Protein AF-X1SMM0-F1 (afdb_monomer_lite)

Organism: NCBI:txid412755

Radius of gyration: 42.98 Å; chains: 1; bounding box: 77×52×118 Å

Foldseek 3Di:
DVLLCQLCVQLVVCVLVPDDLVVSNVVSCVPPVVVLVVVLVVVLVVLCVLCPDPDPVSNVRSVVVSVVSVVVNVCSNPPSSVVVVVVVVVVVVVVVVDPDPDRPDPPPPDPVVVVVVVVVCVVPVVVNVVVVVVVVVVVVVVVVVDDDDPDPCVVDDPPPPVVVVQVVCCVPVVDHPDDDDDDDDDLVVQVVVQVVQVPDPVDDDGDTPCVVPPDPVVVVVCVVVVVVVVCCVVPDDDDPDDDPVRVVVVLVVLVVVLVVLVVQLVVCVVVVVVVSNVVSCQANNDPVDPPGDHPSVVVD

Structure (mmCIF, N/CA/C/O backbone):
data_AF-X1SMM0-F1
#
_entry.id   AF-X1SMM0-F1
#
loop_
_atom_site.group_PDB
_atom_site.id
_atom_site.type_symbol
_atom_site.label_atom_id
_atom_site.label_alt_id
_atom_site.label_comp_id
_atom_site.label_asym_id
_atom_site.label_entity_id
_atom_site.label_seq_id
_atom_site.pdbx_PDB_ins_code
_atom_site.Cartn_x
_atom_site.Cartn_y
_atom_site.Cartn_z
_atom_site.occupancy
_atom_site.B_iso_or_equiv
_atom_site.auth_seq_id
_atom_site.auth_comp_id
_atom_site.auth_asym_id
_atom_site.auth_atom_id
_atom_site.pdbx_PDB_model_num
ATOM 1 N N . ILE A 1 1 ? 15.379 -1.028 -18.256 1.00 85.19 1 ILE A N 1
ATOM 2 C CA . ILE A 1 1 ? 15.523 -1.951 -19.412 1.00 85.19 1 ILE A CA 1
ATOM 3 C C . ILE A 1 1 ? 15.303 -1.184 -20.713 1.00 85.19 1 ILE A C 1
ATOM 5 O O . ILE A 1 1 ? 16.189 -1.186 -21.559 1.00 85.19 1 ILE A O 1
ATOM 9 N N . ASP A 1 2 ? 14.198 -0.451 -20.828 1.00 87.81 2 ASP A N 1
ATOM 10 C CA . ASP A 1 2 ? 13.803 0.255 -22.057 1.00 87.81 2 ASP A CA 1
ATOM 11 C C . ASP A 1 2 ? 14.858 1.236 -22.583 1.00 87.81 2 ASP A C 1
ATOM 13 O O . ASP A 1 2 ? 15.207 1.194 -23.762 1.00 87.81 2 ASP A O 1
ATOM 17 N N . PHE A 1 3 ? 15.464 2.046 -21.704 1.00 91.38 3 PHE A N 1
ATOM 18 C CA . PHE A 1 3 ? 16.557 2.956 -22.082 1.00 91.38 3 PHE A CA 1
ATOM 19 C C . PHE A 1 3 ? 17.714 2.213 -22.762 1.00 91.38 3 PHE A C 1
ATOM 21 O O . PHE A 1 3 ? 18.246 2.655 -23.779 1.00 91.38 3 PHE A O 1
ATOM 28 N N . SER A 1 4 ? 18.080 1.048 -22.224 1.00 92.25 4 SER A N 1
ATOM 29 C CA . SER A 1 4 ? 19.153 0.216 -22.759 1.00 92.25 4 SER A CA 1
ATOM 30 C C . SER A 1 4 ? 18.770 -0.403 -24.101 1.00 92.25 4 SER A C 1
ATOM 32 O O . SER A 1 4 ? 19.613 -0.466 -24.990 1.00 92.25 4 SER A O 1
ATOM 34 N N . ILE A 1 5 ? 17.510 -0.819 -24.276 1.00 92.00 5 ILE A N 1
ATOM 35 C CA . ILE A 1 5 ? 17.012 -1.356 -25.550 1.00 92.00 5 ILE A CA 1
ATOM 36 C C . ILE A 1 5 ? 17.146 -0.308 -26.657 1.00 92.00 5 ILE A C 1
ATOM 38 O O . ILE A 1 5 ? 17.670 -0.633 -27.720 1.00 92.00 5 ILE A O 1
ATOM 42 N N . HIS A 1 6 ? 16.751 0.944 -26.409 1.00 90.50 6 HIS A N 1
ATOM 43 C CA . HIS A 1 6 ? 16.868 2.013 -27.406 1.00 90.50 6 HIS A CA 1
ATOM 44 C C . HIS A 1 6 ? 18.320 2.272 -27.831 1.00 90.50 6 HIS A C 1
ATOM 46 O O . HIS A 1 6 ? 18.603 2.336 -29.029 1.00 90.50 6 HIS A O 1
ATOM 52 N N . ILE A 1 7 ? 19.246 2.354 -26.867 1.00 93.38 7 ILE A N 1
ATOM 53 C CA . ILE A 1 7 ? 20.677 2.549 -27.150 1.00 93.38 7 ILE A CA 1
ATOM 54 C C . ILE A 1 7 ? 21.245 1.352 -27.919 1.00 93.38 7 ILE A C 1
ATOM 56 O O . ILE A 1 7 ? 21.907 1.534 -28.937 1.00 93.38 7 ILE A O 1
ATOM 60 N N . ILE A 1 8 ? 20.972 0.124 -27.468 1.00 92.88 8 ILE A N 1
ATOM 61 C CA . ILE A 1 8 ? 21.488 -1.095 -28.107 1.00 92.88 8 ILE A CA 1
ATOM 62 C C . ILE A 1 8 ? 20.939 -1.245 -29.525 1.00 92.88 8 ILE A C 1
ATOM 64 O O . ILE A 1 8 ? 21.695 -1.613 -30.420 1.00 92.88 8 ILE A O 1
ATOM 68 N N . ALA A 1 9 ? 19.650 -0.973 -29.739 1.00 89.88 9 ALA A N 1
ATOM 69 C CA . ALA A 1 9 ? 19.010 -1.121 -31.040 1.00 89.88 9 ALA A CA 1
ATOM 70 C C . ALA A 1 9 ? 19.641 -0.191 -32.080 1.00 89.88 9 ALA A C 1
ATOM 72 O O . ALA A 1 9 ? 20.052 -0.662 -33.138 1.00 89.88 9 ALA A O 1
ATOM 73 N N . ILE A 1 10 ? 19.787 1.098 -31.760 1.00 89.62 10 ILE A N 1
ATOM 74 C CA . ILE A 1 10 ? 20.369 2.076 -32.690 1.00 89.62 10 ILE A CA 1
ATOM 75 C C . ILE A 1 10 ? 21.866 1.825 -32.871 1.00 89.62 10 ILE A C 1
ATOM 77 O O . ILE A 1 10 ? 22.347 1.821 -34.000 1.00 89.62 10 ILE A O 1
ATOM 81 N N . PHE A 1 11 ? 22.597 1.521 -31.795 1.00 92.31 11 PHE A N 1
ATOM 82 C CA . PHE A 1 11 ? 24.015 1.182 -31.905 1.00 92.31 11 PHE A CA 1
ATOM 83 C C . PHE A 1 11 ? 24.229 -0.058 -32.784 1.00 92.31 11 PHE A C 1
ATOM 85 O O . PHE A 1 11 ? 25.092 -0.066 -33.662 1.00 92.31 11 PHE A O 1
ATOM 92 N N . SER A 1 12 ? 23.417 -1.103 -32.593 1.00 89.00 12 SER A N 1
ATOM 93 C CA . SER A 1 12 ? 23.469 -2.321 -33.405 1.00 89.00 12 SER A CA 1
ATOM 94 C C . SER A 1 12 ? 23.047 -2.069 -34.855 1.00 89.00 12 SER A C 1
ATOM 96 O O . SER A 1 12 ? 23.627 -2.675 -35.754 1.00 89.00 12 SER A O 1
ATOM 98 N N . GLU A 1 13 ? 22.073 -1.188 -35.097 1.00 87.44 13 GLU A N 1
ATOM 99 C CA . GLU A 1 13 ? 21.664 -0.745 -36.435 1.00 87.44 13 GLU A CA 1
ATOM 100 C C . GLU A 1 13 ? 22.835 -0.042 -37.142 1.00 87.44 13 GLU A C 1
ATOM 102 O O . GLU A 1 13 ? 23.269 -0.497 -38.203 1.00 87.44 13 GLU A O 1
ATOM 107 N N . SER A 1 14 ? 23.437 0.978 -36.521 1.00 88.19 14 SER A N 1
ATOM 108 C CA . SER A 1 14 ? 24.593 1.703 -37.072 1.00 88.19 14 SER A CA 1
ATOM 109 C C . SER A 1 14 ? 25.789 0.783 -37.340 1.00 88.19 14 SER A C 1
ATOM 111 O O . SER A 1 14 ? 26.440 0.895 -38.384 1.00 88.19 14 SER A O 1
ATOM 113 N N . ARG A 1 15 ? 26.054 -0.181 -36.445 1.00 87.25 15 ARG A N 1
ATOM 114 C CA . ARG A 1 15 ? 27.099 -1.201 -36.638 1.00 87.25 15 ARG A CA 1
ATOM 115 C C . ARG A 1 15 ? 26.777 -2.180 -37.762 1.00 87.25 15 ARG A C 1
ATOM 117 O O . ARG A 1 15 ? 27.682 -2.554 -38.504 1.00 87.25 15 ARG A O 1
ATOM 124 N N . SER A 1 16 ? 25.510 -2.557 -37.937 1.00 82.94 16 SER A N 1
ATOM 125 C CA . SER A 1 16 ? 25.095 -3.451 -39.027 1.00 82.94 16 SER A CA 1
ATOM 126 C C . SER A 1 16 ? 25.323 -2.832 -40.410 1.00 82.94 16 SER A C 1
ATOM 128 O O . SER A 1 16 ? 25.698 -3.538 -41.340 1.00 82.94 16 SER A O 1
ATOM 130 N N . VAL A 1 17 ? 25.207 -1.505 -40.527 1.00 84.81 17 VAL A N 1
ATOM 131 C CA . VAL A 1 17 ? 25.492 -0.745 -41.759 1.00 84.81 17 VAL A CA 1
ATOM 132 C C . VAL A 1 17 ? 27.007 -0.577 -42.001 1.00 84.81 17 VAL A C 1
ATOM 134 O O . VAL A 1 17 ? 27.425 -0.060 -43.033 1.00 84.81 17 VAL A O 1
ATOM 137 N N . GLY A 1 18 ? 27.859 -1.058 -41.088 1.00 83.44 18 GLY A N 1
ATOM 138 C CA . GLY A 1 18 ? 29.317 -1.050 -41.230 1.00 83.44 18 GLY A CA 1
ATOM 139 C C . GLY A 1 18 ? 30.000 0.233 -40.753 1.00 83.44 18 GLY A C 1
ATOM 140 O O . GLY A 1 18 ? 31.176 0.437 -41.054 1.00 83.44 18 GLY A O 1
ATOM 141 N N . LYS A 1 19 ? 29.302 1.102 -40.007 1.00 87.75 19 LYS A N 1
ATOM 142 C CA . LYS A 1 19 ? 29.895 2.338 -39.474 1.00 87.75 19 LYS A CA 1
ATOM 143 C C . LYS A 1 19 ? 30.932 2.033 -38.383 1.00 87.75 19 LYS A C 1
ATOM 145 O O . LYS A 1 19 ? 30.664 1.157 -37.558 1.00 87.75 19 LYS A O 1
ATOM 150 N N . PRO A 1 20 ? 32.072 2.749 -38.324 1.00 91.38 20 PRO A N 1
ATOM 151 C CA . PRO A 1 20 ? 33.043 2.680 -37.225 1.00 91.38 20 PRO A CA 1
ATOM 152 C C . PRO A 1 20 ? 32.415 2.844 -35.828 1.00 91.38 20 PRO A C 1
ATOM 154 O O . PRO A 1 20 ? 31.347 3.437 -35.687 1.00 91.38 20 PRO A O 1
ATOM 157 N N . ILE A 1 21 ? 33.055 2.287 -34.791 1.00 91.00 21 ILE A N 1
ATOM 158 C CA . ILE A 1 21 ? 32.505 2.238 -33.420 1.00 91.00 21 ILE A CA 1
ATOM 159 C C . ILE A 1 21 ? 32.255 3.640 -32.845 1.00 91.00 21 ILE A C 1
ATOM 161 O O . ILE A 1 21 ? 31.224 3.866 -32.219 1.00 91.00 21 ILE A O 1
ATOM 165 N N . ASP A 1 22 ? 33.192 4.560 -33.048 1.00 92.50 22 ASP A N 1
ATOM 166 C CA . ASP A 1 22 ? 33.119 5.967 -32.642 1.00 92.50 22 ASP A CA 1
ATOM 167 C C . ASP A 1 22 ? 31.905 6.670 -33.261 1.00 92.50 22 ASP A C 1
ATOM 169 O O . ASP A 1 22 ? 31.064 7.196 -32.530 1.00 92.50 22 ASP A O 1
ATOM 173 N N . ILE A 1 23 ? 31.748 6.557 -34.582 1.00 92.31 23 ILE A N 1
ATOM 174 C CA . ILE A 1 23 ? 30.619 7.148 -35.315 1.00 92.31 23 ILE A CA 1
ATOM 175 C C . ILE A 1 23 ? 29.288 6.514 -34.881 1.00 92.31 23 ILE A C 1
ATOM 177 O O . ILE A 1 23 ? 28.285 7.207 -34.717 1.00 92.31 23 ILE A O 1
ATOM 181 N N . ALA A 1 24 ? 29.261 5.195 -34.658 1.00 92.44 24 ALA A N 1
ATOM 182 C CA . ALA A 1 24 ? 28.048 4.488 -34.244 1.00 92.44 24 ALA A CA 1
ATOM 183 C C . ALA A 1 24 ? 27.552 4.920 -32.850 1.00 92.44 24 ALA A C 1
ATOM 185 O O . ALA A 1 24 ? 26.342 5.005 -32.629 1.00 92.44 24 ALA A O 1
ATOM 186 N N . ILE A 1 25 ? 28.455 5.210 -31.905 1.00 93.69 25 ILE A N 1
ATOM 187 C CA . ILE A 1 25 ? 28.078 5.729 -30.577 1.00 93.69 25 ILE A CA 1
ATOM 188 C C . ILE A 1 25 ? 27.547 7.150 -30.681 1.00 93.69 25 ILE A C 1
ATOM 190 O O . ILE A 1 25 ? 26.505 7.451 -30.097 1.00 93.69 25 ILE A O 1
ATOM 194 N N . GLU A 1 26 ? 28.258 8.012 -31.408 1.00 93.69 26 GLU A N 1
ATOM 195 C CA . GLU A 1 26 ? 27.867 9.409 -31.582 1.00 93.69 26 GLU A CA 1
ATOM 196 C C . GLU A 1 26 ? 26.456 9.503 -32.174 1.00 93.69 26 GLU A C 1
ATOM 198 O O . GLU A 1 26 ? 25.572 10.140 -31.599 1.00 93.69 26 GLU A O 1
ATOM 203 N N . GLU A 1 27 ? 26.199 8.765 -33.257 1.00 91.88 27 GLU A N 1
ATOM 204 C CA . GLU A 1 27 ? 24.883 8.706 -33.895 1.00 91.88 27 GLU A CA 1
ATOM 205 C C . GLU A 1 27 ? 23.799 8.174 -32.948 1.00 91.88 27 GLU A C 1
ATOM 207 O O . GLU A 1 27 ? 22.679 8.692 -32.929 1.00 91.88 27 GLU A O 1
ATOM 212 N N . THR A 1 28 ? 24.127 7.179 -32.119 1.00 93.56 28 THR A N 1
ATOM 213 C CA . THR A 1 28 ? 23.188 6.626 -31.133 1.00 93.56 28 THR A CA 1
ATOM 214 C C . THR A 1 28 ? 22.715 7.695 -30.149 1.00 93.56 28 THR A C 1
ATOM 216 O O . THR A 1 28 ? 21.507 7.832 -29.912 1.00 93.56 28 THR A O 1
ATOM 219 N N . PHE A 1 29 ? 23.641 8.494 -29.613 1.00 93.62 29 PHE A N 1
ATOM 220 C CA . PHE A 1 29 ? 23.313 9.570 -28.678 1.00 93.62 29 PHE A CA 1
ATOM 221 C C . PHE A 1 29 ? 22.618 10.754 -29.347 1.00 93.62 29 PHE A C 1
ATOM 223 O O . PHE A 1 29 ? 21.681 11.304 -28.765 1.00 93.62 29 PHE A O 1
ATOM 230 N N . LEU A 1 30 ? 22.999 11.107 -30.576 1.00 92.75 30 LEU A N 1
ATOM 231 C CA . LEU A 1 30 ? 22.325 12.162 -31.337 1.00 92.75 30 LEU A CA 1
ATOM 232 C C . LEU A 1 30 ? 20.874 11.790 -31.679 1.00 92.75 30 LEU A C 1
ATOM 234 O O . LEU A 1 30 ? 19.988 12.640 -31.582 1.00 92.75 30 LEU A O 1
ATOM 238 N N . LYS A 1 31 ? 20.616 10.523 -32.031 1.00 90.25 31 LYS A N 1
ATOM 239 C CA . LYS A 1 31 ? 19.290 10.041 -32.455 1.00 90.25 31 LYS A CA 1
ATOM 240 C C . LYS A 1 31 ? 18.352 9.747 -31.280 1.00 90.25 31 LYS A C 1
ATOM 242 O O . LYS A 1 31 ? 17.166 10.043 -31.374 1.00 90.25 31 LYS A O 1
ATOM 247 N N . SER A 1 32 ? 18.854 9.174 -30.180 1.00 91.00 32 SER A N 1
ATOM 248 C CA . SER A 1 32 ? 18.002 8.727 -29.056 1.00 91.00 32 SER A CA 1
ATOM 249 C C . SER A 1 32 ? 18.283 9.372 -27.708 1.00 91.00 32 SER A C 1
ATOM 251 O O . SER A 1 32 ? 17.395 9.379 -26.858 1.00 91.00 32 SER A O 1
ATOM 253 N N . GLY A 1 33 ? 19.465 9.958 -27.499 1.00 91.25 33 GLY A N 1
ATOM 254 C CA . GLY A 1 33 ? 19.886 10.449 -26.185 1.00 91.25 33 GLY A CA 1
ATOM 255 C C . GLY A 1 33 ? 18.922 11.480 -25.601 1.00 91.25 33 GLY A C 1
ATOM 256 O O . GLY A 1 33 ? 18.512 11.352 -24.449 1.00 91.25 33 GLY A O 1
ATOM 257 N N . LYS A 1 34 ? 18.480 12.449 -26.416 1.00 92.94 34 LYS A N 1
ATOM 258 C CA . LYS A 1 34 ? 17.494 13.457 -25.991 1.00 92.94 34 LYS A CA 1
ATOM 259 C C . LYS A 1 34 ? 16.170 12.819 -25.568 1.00 92.94 34 LYS A C 1
ATOM 261 O O . LYS A 1 34 ? 15.694 13.114 -24.481 1.00 92.94 34 LYS A O 1
ATOM 266 N N . GLY A 1 35 ? 15.620 11.918 -26.385 1.00 93.69 35 GLY A N 1
ATOM 267 C CA . GLY A 1 35 ? 14.345 11.250 -26.102 1.00 93.69 35 GLY A CA 1
ATOM 268 C C . GLY A 1 35 ? 14.391 10.378 -24.845 1.00 93.69 35 GLY A C 1
ATOM 269 O O . GLY A 1 35 ? 13.462 10.400 -24.039 1.00 93.69 35 GLY A O 1
ATOM 270 N N . ILE A 1 36 ? 15.498 9.658 -24.639 1.00 95.00 36 ILE A N 1
ATOM 271 C CA . ILE A 1 36 ? 15.698 8.827 -23.447 1.00 95.00 36 ILE A CA 1
ATOM 272 C C . ILE A 1 36 ? 15.827 9.703 -22.194 1.00 95.00 36 ILE A C 1
ATOM 274 O O . ILE A 1 36 ? 15.201 9.394 -21.183 1.00 95.00 36 ILE A O 1
ATOM 278 N N . LEU A 1 37 ? 16.580 10.809 -22.248 1.00 95.44 37 LEU A N 1
ATOM 279 C CA . LEU A 1 37 ? 16.695 11.737 -21.117 1.00 95.44 37 LEU A CA 1
ATOM 280 C C . LEU A 1 37 ? 15.350 12.374 -20.766 1.00 95.44 37 LEU A C 1
ATOM 282 O O . LEU A 1 37 ? 14.965 12.372 -19.600 1.00 95.44 37 LEU A O 1
ATOM 286 N N . THR A 1 38 ? 14.610 12.881 -21.755 1.00 95.44 38 THR A N 1
ATOM 287 C CA . THR A 1 38 ? 13.304 13.507 -21.506 1.00 95.44 38 THR A CA 1
ATOM 288 C C . THR A 1 38 ? 12.293 12.500 -20.966 1.00 95.44 38 THR A C 1
ATOM 290 O O . THR A 1 38 ? 11.606 12.792 -19.989 1.00 95.44 38 THR A O 1
ATOM 293 N N . GLY A 1 39 ? 12.225 11.296 -21.544 1.00 94.50 39 GLY A N 1
ATOM 294 C CA . GLY A 1 39 ? 11.332 10.234 -21.070 1.00 94.50 39 GLY A CA 1
ATOM 295 C C . GLY A 1 39 ? 11.705 9.735 -19.670 1.00 94.50 39 GLY A C 1
ATOM 296 O O . GLY A 1 39 ? 10.840 9.555 -18.814 1.00 94.50 39 GLY A O 1
ATOM 297 N N . GLY A 1 40 ? 13.003 9.577 -19.399 1.00 95.00 40 GLY A N 1
ATOM 298 C CA . GLY A 1 40 ? 13.495 9.168 -18.087 1.00 95.00 40 GLY A CA 1
ATOM 299 C C . GLY A 1 40 ? 13.210 10.201 -17.003 1.00 95.00 40 GLY A C 1
ATOM 300 O O . GLY A 1 40 ? 12.659 9.850 -15.962 1.00 95.00 40 GLY A O 1
ATOM 301 N N . LEU A 1 41 ? 13.511 11.477 -17.256 1.00 96.38 41 LEU A N 1
ATOM 302 C CA . LEU A 1 41 ? 13.283 12.556 -16.289 1.00 96.38 41 LEU A CA 1
ATOM 303 C C . LEU A 1 41 ? 11.796 12.803 -16.020 1.00 96.38 41 LEU A C 1
ATOM 305 O O . LEU A 1 41 ? 11.418 13.000 -14.869 1.00 96.38 41 LEU A O 1
ATOM 309 N N . THR A 1 42 ? 10.944 12.753 -17.045 1.00 96.38 42 THR A N 1
ATOM 310 C CA . THR A 1 42 ? 9.486 12.897 -16.864 1.00 96.38 42 THR A CA 1
ATOM 311 C C . THR A 1 42 ? 8.905 11.752 -16.039 1.00 96.38 42 THR A C 1
ATOM 313 O O . THR A 1 42 ? 8.120 11.992 -15.125 1.00 96.38 42 THR A O 1
ATOM 316 N N . THR A 1 43 ? 9.357 10.520 -16.280 1.00 95.44 43 THR A N 1
ATOM 317 C CA . THR A 1 43 ? 8.963 9.364 -15.462 1.00 95.44 43 THR A CA 1
ATOM 318 C C . THR A 1 43 ? 9.456 9.512 -14.019 1.00 95.44 43 THR A C 1
ATOM 320 O O . THR A 1 43 ? 8.696 9.276 -13.083 1.00 95.44 43 THR A O 1
ATOM 323 N N . CYS A 1 44 ? 10.696 9.976 -13.81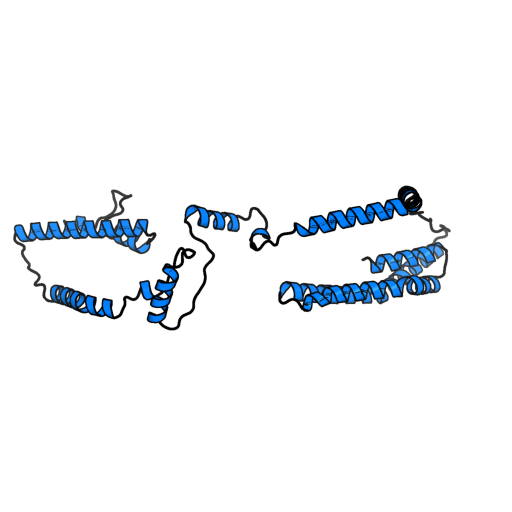0 1.00 96.81 44 CYS A N 1
ATOM 324 C CA . CYS A 1 44 ? 11.203 10.282 -12.468 1.00 96.81 44 CYS A CA 1
ATOM 325 C C . CYS A 1 44 ? 10.332 11.331 -11.767 1.00 96.81 44 CYS A C 1
ATOM 327 O O . CYS A 1 44 ? 9.998 11.153 -10.599 1.00 96.81 44 CYS A O 1
ATOM 329 N N . ALA A 1 45 ? 9.938 12.396 -12.472 1.00 96.94 45 ALA A N 1
ATOM 330 C CA . ALA A 1 45 ? 9.073 13.443 -11.935 1.00 96.94 45 ALA A CA 1
ATOM 331 C C . ALA A 1 45 ? 7.691 12.903 -11.527 1.00 96.94 45 ALA A C 1
ATOM 333 O O . ALA A 1 45 ? 7.195 13.256 -10.460 1.00 96.94 45 ALA A O 1
ATOM 334 N N . ALA A 1 46 ? 7.105 11.999 -12.320 1.00 96.81 46 ALA A N 1
ATOM 335 C CA . ALA A 1 46 ? 5.841 11.346 -11.980 1.00 96.81 46 ALA A CA 1
ATOM 336 C C . ALA A 1 46 ? 5.942 10.523 -10.681 1.00 96.81 46 ALA A C 1
ATOM 338 O O . ALA A 1 46 ? 5.074 10.631 -9.819 1.00 96.81 46 ALA A O 1
ATOM 339 N N . PHE A 1 47 ? 7.025 9.762 -10.491 1.00 96.69 47 PHE A N 1
ATOM 340 C CA . PHE A 1 47 ? 7.255 9.039 -9.232 1.00 96.69 47 PHE A CA 1
ATOM 341 C C . PHE A 1 47 ? 7.577 9.972 -8.061 1.00 96.69 47 PHE A C 1
ATOM 343 O O . PHE A 1 47 ? 7.099 9.745 -6.952 1.00 96.69 47 PHE A O 1
ATOM 350 N N . PHE A 1 48 ? 8.327 11.054 -8.291 1.00 97.06 48 PHE A N 1
ATOM 351 C CA . PHE A 1 48 ? 8.574 12.068 -7.265 1.00 97.06 48 PHE A CA 1
ATOM 352 C C . PHE A 1 48 ? 7.287 12.757 -6.801 1.00 97.06 48 PHE A C 1
ATOM 354 O O . PHE A 1 48 ? 7.190 13.101 -5.625 1.00 97.06 48 PHE A O 1
ATOM 361 N N . ALA A 1 49 ? 6.280 12.905 -7.666 1.00 97.00 49 ALA A N 1
ATOM 362 C CA . ALA A 1 49 ? 4.987 13.465 -7.274 1.00 97.00 49 ALA A CA 1
ATOM 363 C C . ALA A 1 49 ? 4.297 12.645 -6.164 1.00 97.00 49 ALA A C 1
ATOM 365 O O . ALA A 1 49 ? 3.587 13.218 -5.340 1.00 97.00 49 ALA A O 1
ATOM 366 N N . LEU A 1 50 ? 4.568 11.334 -6.065 1.00 96.69 50 LEU A N 1
ATOM 367 C CA . LEU A 1 50 ? 4.037 10.485 -4.988 1.00 96.69 50 LEU A CA 1
ATOM 368 C C . LEU A 1 50 ? 4.547 10.884 -3.592 1.00 96.69 50 LEU A C 1
ATOM 370 O O . LEU A 1 50 ? 3.894 10.576 -2.597 1.00 96.69 50 LEU A O 1
ATOM 374 N N . ILE A 1 51 ? 5.664 11.618 -3.495 1.00 96.25 51 ILE A N 1
ATOM 375 C CA . ILE A 1 51 ? 6.201 12.122 -2.217 1.00 96.25 51 ILE A CA 1
ATOM 376 C C . ILE A 1 51 ? 5.261 13.144 -1.559 1.00 96.25 51 ILE A C 1
ATOM 378 O O . ILE A 1 51 ? 5.307 13.321 -0.343 1.00 96.25 51 ILE A O 1
ATOM 382 N N . ILE A 1 52 ? 4.383 13.787 -2.332 1.00 96.75 52 ILE A N 1
ATOM 383 C CA . ILE A 1 52 ? 3.396 14.746 -1.813 1.00 96.75 52 ILE A CA 1
ATOM 384 C C . ILE A 1 52 ? 2.264 14.027 -1.047 1.00 96.75 52 ILE A C 1
ATOM 386 O O . ILE A 1 52 ? 1.547 14.655 -0.273 1.00 96.75 52 ILE A O 1
ATOM 390 N N . SER A 1 53 ? 2.107 12.709 -1.220 1.00 95.75 53 SER A N 1
ATOM 391 C CA . SER A 1 53 ? 1.068 11.925 -0.543 1.00 95.75 53 SER A CA 1
ATOM 392 C C . SER A 1 53 ? 1.212 11.952 0.984 1.00 95.75 53 SER A C 1
ATOM 394 O O . SER A 1 53 ? 2.319 11.881 1.511 1.00 95.75 53 SER A O 1
ATOM 396 N N . SER A 1 54 ? 0.094 11.985 1.715 1.00 94.06 54 SER A N 1
ATOM 397 C CA . SER A 1 54 ? 0.079 11.833 3.180 1.00 94.06 54 SER A CA 1
ATOM 398 C C . SER A 1 54 ? 0.383 10.399 3.629 1.00 94.06 54 SER A C 1
ATOM 400 O O . SER A 1 54 ? 0.838 10.183 4.752 1.00 94.06 54 SER A O 1
ATOM 402 N N . SER A 1 55 ? 0.178 9.415 2.747 1.00 95.06 55 SER A N 1
ATOM 403 C CA . SER A 1 55 ? 0.474 8.012 3.027 1.00 95.06 55 SER A CA 1
ATOM 404 C C . SER A 1 55 ? 1.978 7.761 2.999 1.00 95.06 55 SER A C 1
ATOM 406 O O . SER A 1 55 ? 2.638 7.917 1.967 1.00 95.06 55 SER A O 1
ATOM 408 N N . ARG A 1 56 ? 2.522 7.307 4.134 1.00 94.50 56 ARG A N 1
ATOM 409 C CA . ARG A 1 56 ? 3.939 6.946 4.265 1.00 94.50 56 ARG A CA 1
ATOM 410 C C . ARG A 1 56 ? 4.372 5.919 3.215 1.00 94.50 56 ARG A C 1
ATOM 412 O O . ARG A 1 56 ? 5.416 6.109 2.598 1.00 94.50 56 ARG A O 1
ATOM 419 N N . GLY A 1 57 ? 3.549 4.899 2.961 1.00 94.19 57 GLY A N 1
ATOM 420 C CA . GLY A 1 57 ? 3.852 3.871 1.962 1.00 94.19 57 GLY A CA 1
ATOM 421 C C . GLY A 1 57 ? 4.032 4.455 0.558 1.00 94.19 57 GLY A C 1
ATOM 422 O O . GLY A 1 57 ? 5.003 4.143 -0.127 1.00 94.19 57 GLY A O 1
ATOM 423 N N . MET A 1 58 ? 3.163 5.385 0.154 1.00 96.19 58 MET A N 1
ATOM 424 C CA . MET A 1 58 ? 3.264 6.039 -1.158 1.00 96.19 58 MET A CA 1
ATOM 425 C C . MET A 1 58 ? 4.494 6.946 -1.267 1.00 96.19 58 MET A C 1
ATOM 427 O O . MET A 1 58 ? 5.160 6.957 -2.305 1.00 96.19 58 MET A O 1
ATOM 431 N N . ARG A 1 59 ? 4.842 7.664 -0.190 1.00 97.50 59 ARG A N 1
ATOM 432 C CA . ARG A 1 59 ? 6.051 8.503 -0.141 1.00 97.50 59 ARG A CA 1
ATOM 433 C C . ARG A 1 59 ? 7.324 7.681 -0.322 1.00 97.50 59 ARG A C 1
ATOM 435 O O . ARG A 1 59 ? 8.201 8.075 -1.090 1.00 97.50 59 ARG A O 1
ATOM 442 N N . GLU A 1 60 ? 7.418 6.551 0.375 1.00 97.00 60 GLU A N 1
ATOM 443 C CA . GLU A 1 60 ? 8.573 5.651 0.304 1.00 97.00 60 GLU A CA 1
ATOM 444 C C . GLU A 1 60 ? 8.702 5.024 -1.093 1.00 97.00 60 GLU A C 1
ATOM 446 O O . GLU A 1 60 ? 9.782 5.073 -1.687 1.00 97.00 60 GLU A O 1
ATOM 451 N N . VAL A 1 61 ? 7.595 4.540 -1.672 1.00 97.12 61 VAL A N 1
ATOM 452 C CA . VAL A 1 61 ? 7.566 4.016 -3.051 1.00 97.12 61 VAL A CA 1
ATOM 453 C C . VAL A 1 61 ? 8.009 5.074 -4.059 1.00 97.12 61 VAL A C 1
ATOM 455 O O . VAL A 1 61 ? 8.824 4.776 -4.937 1.00 97.12 61 VAL A O 1
ATOM 458 N N . GLY A 1 62 ? 7.515 6.308 -3.924 1.00 96.81 62 GLY A N 1
ATOM 459 C CA . GLY A 1 62 ? 7.899 7.427 -4.782 1.00 96.81 62 GLY A CA 1
ATOM 460 C C . GLY A 1 62 ? 9.399 7.698 -4.749 1.00 96.81 62 GLY A C 1
ATOM 461 O O . GLY A 1 62 ? 10.037 7.741 -5.799 1.00 96.81 62 GLY A O 1
ATOM 462 N N . LEU A 1 63 ? 9.970 7.817 -3.546 1.00 96.94 63 LEU A N 1
ATOM 463 C CA . LEU A 1 63 ? 11.383 8.143 -3.338 1.00 96.94 63 LEU A CA 1
ATOM 464 C C . LEU A 1 63 ? 12.328 7.035 -3.821 1.00 96.94 63 LEU A C 1
ATOM 466 O O . LEU A 1 63 ? 13.327 7.319 -4.488 1.00 96.94 63 LEU A O 1
ATOM 470 N N . VAL A 1 64 ? 12.024 5.771 -3.513 1.00 97.50 64 VAL A N 1
ATOM 471 C CA . VAL A 1 64 ? 12.853 4.629 -3.935 1.00 97.50 64 VAL A CA 1
ATOM 472 C C . VAL A 1 64 ? 12.787 4.446 -5.453 1.00 97.50 64 VAL A C 1
ATOM 474 O O . VAL A 1 64 ? 13.821 4.285 -6.102 1.00 97.50 64 VAL A O 1
ATOM 477 N N . SER A 1 65 ? 11.591 4.529 -6.042 1.00 96.69 65 SER A N 1
ATOM 478 C CA . SER A 1 65 ? 11.413 4.314 -7.483 1.00 96.69 65 SER A CA 1
ATOM 479 C C . SER A 1 65 ? 12.063 5.418 -8.315 1.00 96.69 65 SER A C 1
ATOM 481 O O . SER A 1 65 ? 12.741 5.127 -9.301 1.00 96.69 65 SER A O 1
ATOM 483 N N . SER A 1 66 ? 11.908 6.686 -7.920 1.00 96.56 66 SER A N 1
ATOM 484 C CA . SER A 1 66 ? 12.479 7.815 -8.662 1.00 96.56 66 SER A CA 1
ATOM 485 C C . SER A 1 66 ? 14.007 7.873 -8.560 1.00 96.56 66 SER A C 1
ATOM 487 O O . SER A 1 66 ? 14.681 8.058 -9.576 1.00 96.56 66 SER A O 1
ATOM 489 N N . SER A 1 67 ? 14.575 7.658 -7.367 1.00 96.88 67 SER A N 1
ATOM 490 C CA . SER A 1 67 ? 16.032 7.609 -7.173 1.00 96.88 67 SER A CA 1
ATOM 491 C C . SER A 1 67 ? 16.661 6.423 -7.907 1.00 96.88 67 SER A C 1
ATOM 493 O O . SER A 1 67 ? 17.678 6.589 -8.586 1.00 96.88 67 SER A O 1
ATOM 495 N N . GLY A 1 68 ? 16.015 5.253 -7.866 1.00 97.06 68 GLY A N 1
ATOM 496 C CA . GLY A 1 68 ? 16.415 4.084 -8.645 1.00 97.06 68 GLY A CA 1
ATOM 497 C C . GLY A 1 68 ? 16.380 4.349 -10.150 1.00 97.06 68 GLY A C 1
ATOM 498 O O . GLY A 1 68 ? 17.329 4.015 -10.860 1.00 97.06 68 GLY A O 1
ATOM 499 N N . LEU A 1 69 ? 15.332 5.011 -10.648 1.00 96.50 69 LEU A N 1
ATOM 500 C CA . LEU A 1 69 ? 15.207 5.332 -12.069 1.00 96.50 69 LEU A CA 1
ATOM 501 C C . LEU A 1 69 ? 16.263 6.345 -12.537 1.00 96.50 69 LEU A C 1
ATOM 503 O O . LEU A 1 69 ? 16.848 6.155 -13.606 1.00 96.50 69 LEU A O 1
ATOM 507 N N . LEU A 1 70 ? 16.565 7.366 -11.728 1.00 96.56 70 LEU A N 1
ATOM 508 C CA . LEU A 1 70 ? 17.665 8.302 -11.989 1.00 96.56 70 LEU A CA 1
ATOM 509 C C . LEU A 1 70 ? 19.018 7.586 -12.033 1.00 96.56 70 LEU A C 1
ATOM 511 O O . LEU A 1 70 ? 19.799 7.800 -12.962 1.00 96.56 70 LEU A O 1
ATOM 515 N N . ALA A 1 71 ? 19.286 6.700 -11.071 1.00 96.50 71 ALA A N 1
ATOM 516 C CA . ALA A 1 71 ? 20.515 5.913 -11.053 1.00 96.50 71 ALA A CA 1
ATOM 517 C C . ALA A 1 71 ? 20.631 5.023 -12.303 1.00 96.50 71 ALA A C 1
ATOM 519 O O . ALA A 1 71 ? 21.677 5.003 -12.955 1.00 96.50 71 ALA A O 1
ATOM 520 N N . ILE A 1 72 ? 19.546 4.347 -12.699 1.00 95.62 72 ILE A N 1
ATOM 521 C CA . ILE A 1 72 ? 19.499 3.530 -13.921 1.00 95.62 72 ILE A CA 1
ATOM 522 C C . ILE A 1 72 ? 19.742 4.384 -15.168 1.00 95.62 72 ILE A C 1
ATOM 524 O O . ILE A 1 72 ? 20.464 3.946 -16.068 1.00 95.62 72 ILE A O 1
ATOM 528 N N . LEU A 1 73 ? 19.171 5.590 -15.236 1.00 95.75 73 LEU A N 1
ATOM 529 C CA . LEU A 1 73 ? 19.389 6.519 -16.345 1.00 95.75 73 LEU A CA 1
ATOM 530 C C . LEU A 1 73 ? 20.877 6.885 -16.456 1.00 95.75 73 LEU A C 1
ATOM 532 O O . LEU A 1 73 ? 21.466 6.724 -17.523 1.00 95.75 73 LEU A O 1
ATOM 536 N N . ILE A 1 74 ? 21.515 7.267 -15.346 1.00 95.38 74 ILE A N 1
ATOM 537 C CA . ILE A 1 74 ? 22.948 7.605 -15.299 1.00 95.38 74 ILE A CA 1
ATOM 538 C C . ILE A 1 74 ? 23.814 6.410 -15.718 1.00 95.38 74 ILE A C 1
ATOM 540 O O . ILE A 1 74 ? 24.666 6.532 -16.602 1.00 95.38 74 ILE A O 1
ATOM 544 N N . VAL A 1 75 ? 23.571 5.230 -15.140 1.00 95.75 75 VAL A N 1
ATOM 545 C CA . VAL A 1 75 ? 24.308 3.998 -15.473 1.00 95.75 75 VAL A CA 1
ATOM 546 C C . VAL A 1 75 ? 24.131 3.634 -16.947 1.00 95.75 75 VAL A C 1
ATOM 548 O O . VAL A 1 75 ? 25.086 3.220 -17.604 1.00 95.75 75 VAL A O 1
ATOM 551 N N . THR A 1 76 ? 22.938 3.830 -17.503 1.00 94.69 76 THR A N 1
ATOM 552 C CA . THR A 1 76 ? 22.665 3.542 -18.916 1.00 94.69 76 THR A CA 1
ATOM 553 C C . THR A 1 76 ? 23.419 4.486 -19.852 1.00 94.69 76 THR A C 1
ATOM 555 O O . THR A 1 76 ? 23.868 4.048 -20.905 1.00 94.69 76 THR A O 1
ATOM 558 N N . PHE A 1 77 ? 23.619 5.752 -19.484 1.00 93.62 77 PHE A N 1
ATOM 559 C CA . PHE A 1 77 ? 24.382 6.694 -20.311 1.00 93.62 77 PHE A CA 1
ATOM 560 C C . PHE A 1 77 ? 25.899 6.535 -20.163 1.00 93.62 77 PHE A C 1
ATOM 562 O O . PHE A 1 77 ? 26.622 6.732 -21.135 1.00 93.62 77 PHE A O 1
ATOM 569 N N . LEU A 1 78 ? 26.395 6.158 -18.981 1.00 93.25 78 LEU A N 1
ATOM 570 C CA . LEU A 1 78 ? 27.837 6.065 -18.717 1.00 93.25 78 LEU A CA 1
ATOM 571 C C . LEU A 1 78 ? 28.401 4.660 -18.965 1.00 93.25 78 LEU A C 1
ATOM 573 O O . LEU A 1 78 ? 29.422 4.476 -19.636 1.00 93.25 78 LEU A O 1
ATOM 577 N N . PHE A 1 79 ? 27.741 3.645 -18.413 1.00 95.12 79 PHE A N 1
ATOM 578 C CA . PHE A 1 79 ? 28.287 2.294 -18.344 1.00 95.12 79 PHE A CA 1
ATOM 579 C C . PHE A 1 79 ? 27.965 1.476 -19.595 1.00 95.12 79 PHE A C 1
ATOM 581 O O . PHE A 1 79 ? 28.831 0.776 -20.124 1.00 95.12 79 PHE A O 1
ATOM 588 N N . LEU A 1 80 ? 26.740 1.591 -20.116 1.00 94.56 80 LEU A N 1
ATOM 589 C CA . LEU A 1 80 ? 26.300 0.793 -21.262 1.00 94.56 80 LEU A CA 1
ATOM 590 C C . LEU A 1 80 ? 27.117 1.045 -22.544 1.00 94.56 80 LEU A C 1
ATOM 592 O O . LEU A 1 80 ? 27.540 0.058 -23.149 1.00 94.56 80 LEU A O 1
ATOM 596 N N . PRO A 1 81 ? 27.408 2.293 -22.969 1.00 92.69 81 PRO A N 1
ATOM 597 C CA . PRO A 1 81 ? 28.204 2.521 -24.176 1.00 92.69 81 PRO A CA 1
ATOM 598 C C . PRO A 1 81 ? 29.621 1.974 -24.020 1.00 92.69 81 PRO A C 1
ATOM 600 O O . PRO A 1 81 ? 30.145 1.340 -24.932 1.00 92.69 81 PRO A O 1
ATOM 603 N N . SER A 1 82 ? 30.212 2.137 -22.835 1.00 93.88 82 SER A N 1
ATOM 604 C CA . SER A 1 82 ? 31.540 1.611 -22.506 1.00 93.88 82 SER A CA 1
ATOM 605 C C . SER A 1 82 ? 31.593 0.085 -22.645 1.00 93.88 82 SER A C 1
ATOM 607 O O . SER A 1 82 ? 32.520 -0.464 -23.249 1.00 93.88 82 SER A O 1
ATOM 609 N N . LEU A 1 83 ? 30.563 -0.613 -22.156 1.00 94.56 83 LEU A N 1
ATOM 610 C CA . LEU A 1 83 ? 30.426 -2.061 -22.324 1.00 94.56 83 LEU A CA 1
ATOM 611 C C . LEU A 1 83 ? 30.205 -2.468 -23.786 1.00 94.56 83 LEU A C 1
ATOM 613 O O . LEU A 1 83 ? 30.793 -3.457 -24.235 1.00 94.56 83 LEU A O 1
ATOM 617 N N . LEU A 1 84 ? 29.395 -1.718 -24.539 1.00 93.44 84 LEU A N 1
ATOM 618 C CA . LEU A 1 84 ? 29.153 -1.972 -25.962 1.00 93.44 84 LEU A CA 1
ATOM 619 C C . LEU A 1 84 ? 30.435 -1.827 -26.788 1.00 93.44 84 LEU A C 1
ATOM 621 O O . LEU A 1 84 ? 30.756 -2.720 -27.574 1.00 93.44 84 LEU A O 1
ATOM 625 N N . VAL A 1 85 ? 31.223 -0.777 -26.545 1.00 93.31 85 VAL A N 1
ATOM 626 C CA . VAL A 1 85 ? 32.545 -0.581 -27.165 1.00 93.31 85 VAL A CA 1
ATOM 627 C C . VAL A 1 85 ? 33.485 -1.723 -26.834 1.00 93.31 85 VAL A C 1
ATOM 629 O O . VAL A 1 85 ? 34.152 -2.258 -27.719 1.00 93.31 85 VAL A O 1
ATOM 632 N N . LEU A 1 86 ? 33.558 -2.107 -25.558 1.00 94.31 86 LEU A N 1
ATOM 633 C CA . LEU A 1 86 ? 34.433 -3.187 -25.119 1.00 94.31 86 LEU A CA 1
ATOM 634 C C . LEU A 1 86 ? 34.063 -4.509 -25.800 1.00 94.31 86 LEU A C 1
ATOM 636 O O . LEU A 1 86 ? 34.950 -5.233 -26.264 1.00 94.31 86 LEU A O 1
ATOM 640 N N . ARG A 1 87 ? 32.763 -4.817 -25.871 1.00 92.81 87 ARG A N 1
ATOM 641 C CA . ARG A 1 87 ? 32.236 -5.994 -26.567 1.00 92.81 87 ARG A CA 1
ATOM 642 C C . ARG A 1 87 ? 32.627 -5.971 -28.042 1.00 92.81 87 ARG A C 1
ATOM 644 O O . ARG A 1 87 ? 33.170 -6.963 -28.526 1.00 92.81 87 ARG A O 1
ATOM 651 N N . GLU A 1 88 ? 32.396 -4.856 -28.726 1.00 89.38 88 GLU A N 1
ATOM 652 C CA . GLU A 1 88 ? 32.623 -4.748 -30.168 1.00 89.38 88 GLU A CA 1
ATOM 653 C C . GLU A 1 88 ? 34.114 -4.793 -30.516 1.00 89.38 88 GLU A C 1
ATOM 655 O O . GLU A 1 88 ? 34.522 -5.567 -31.377 1.00 89.38 88 GLU A O 1
ATOM 660 N N . ARG A 1 89 ? 34.971 -4.105 -29.752 1.00 89.50 89 ARG A N 1
ATOM 661 C CA . ARG A 1 89 ? 36.435 -4.201 -29.910 1.00 89.50 89 ARG A CA 1
ATOM 662 C C . ARG A 1 89 ? 36.951 -5.624 -29.693 1.00 89.50 89 ARG A C 1
ATOM 664 O O . ARG A 1 89 ? 37.896 -6.054 -30.356 1.00 89.50 89 ARG A O 1
ATOM 671 N N . ARG A 1 90 ? 36.373 -6.376 -28.748 1.00 88.75 90 ARG A N 1
ATOM 672 C CA . ARG A 1 90 ? 36.713 -7.798 -28.544 1.00 88.75 90 ARG A CA 1
ATOM 673 C C . ARG A 1 90 ? 36.256 -8.654 -29.724 1.00 88.75 90 ARG A C 1
ATOM 675 O O . ARG A 1 90 ? 36.979 -9.577 -30.099 1.00 88.75 90 ARG A O 1
ATOM 682 N N . LEU A 1 91 ? 35.089 -8.356 -30.293 1.00 86.44 91 LEU A N 1
ATOM 683 C CA . LEU A 1 91 ? 34.554 -9.039 -31.468 1.00 86.44 91 LEU A CA 1
ATOM 684 C C . LEU A 1 91 ? 35.436 -8.786 -32.700 1.00 86.44 91 LEU A C 1
ATOM 686 O O . LEU A 1 91 ? 35.890 -9.746 -33.315 1.00 86.44 91 LEU A O 1
ATOM 690 N N . GLU A 1 92 ? 35.780 -7.527 -32.984 1.00 85.19 92 GLU A N 1
ATOM 691 C CA . GLU A 1 92 ? 36.679 -7.141 -34.081 1.00 85.19 92 GLU A CA 1
ATOM 692 C C . GLU A 1 92 ? 38.054 -7.807 -33.949 1.00 85.19 92 GLU A C 1
ATOM 694 O O . GLU A 1 92 ? 38.554 -8.380 -34.914 1.00 85.19 92 GLU A O 1
ATOM 699 N N . LYS A 1 93 ? 38.640 -7.845 -32.741 1.00 86.25 93 LYS A N 1
ATOM 700 C CA . LYS A 1 93 ? 39.904 -8.565 -32.487 1.00 86.25 93 LYS A CA 1
ATOM 701 C C . LYS A 1 93 ? 39.793 -10.072 -32.730 1.00 86.25 93 LYS A C 1
ATOM 703 O O . LYS A 1 93 ? 40.747 -10.678 -33.216 1.00 86.25 93 LYS A O 1
ATOM 708 N N . LYS A 1 94 ? 38.666 -10.697 -32.370 1.00 83.75 94 LYS A N 1
ATOM 709 C CA . LYS A 1 94 ? 38.425 -12.128 -32.629 1.00 83.75 94 LYS A CA 1
ATOM 710 C C . LYS A 1 94 ? 38.246 -12.406 -34.120 1.00 83.75 94 LYS A C 1
ATOM 712 O O . LYS A 1 94 ? 38.822 -13.371 -34.613 1.00 83.75 94 LYS A O 1
ATOM 717 N N . ILE A 1 95 ? 37.501 -11.559 -34.828 1.00 80.50 95 ILE A N 1
ATOM 718 C CA . ILE A 1 95 ? 37.295 -11.668 -36.277 1.00 80.50 95 ILE A CA 1
ATOM 719 C C . ILE A 1 95 ? 38.615 -11.437 -37.016 1.00 80.50 95 ILE A C 1
ATOM 721 O O . ILE A 1 95 ? 38.945 -12.223 -37.887 1.00 80.50 95 ILE A O 1
ATOM 725 N N . ALA A 1 96 ? 39.424 -10.450 -36.623 1.00 79.38 96 ALA A N 1
ATOM 726 C CA . ALA A 1 96 ? 40.735 -10.205 -37.228 1.00 79.38 96 ALA A CA 1
ATOM 727 C C . ALA A 1 96 ? 41.722 -11.375 -37.036 1.00 79.38 96 ALA A C 1
AT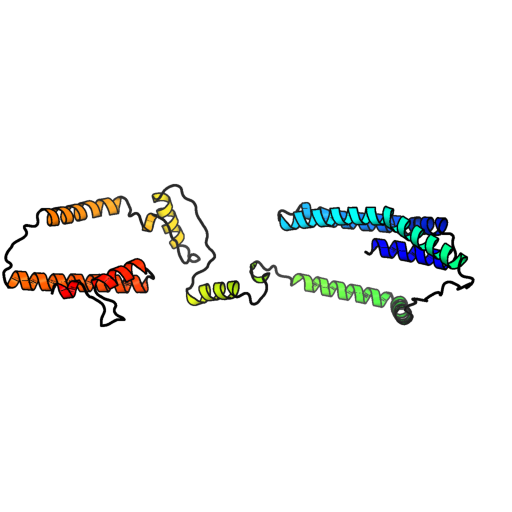OM 729 O O . ALA A 1 96 ? 42.559 -11.625 -37.900 1.00 79.38 96 ALA A O 1
ATOM 730 N N . LYS A 1 97 ? 41.630 -12.107 -35.914 1.00 78.25 97 LYS A N 1
ATOM 731 C CA . LYS A 1 97 ? 42.436 -13.315 -35.648 1.00 78.25 97 LYS A CA 1
ATOM 732 C C . LYS A 1 97 ? 41.900 -14.571 -36.343 1.00 78.25 97 LYS A C 1
ATOM 734 O O . LYS A 1 97 ? 42.661 -15.499 -36.600 1.00 78.25 97 LYS A O 1
ATOM 739 N N . SER A 1 98 ? 40.602 -14.621 -36.623 1.00 70.12 98 SER A N 1
ATOM 740 C CA . SER A 1 98 ? 39.964 -15.715 -37.347 1.00 70.12 98 SER A CA 1
ATOM 741 C C . SER A 1 98 ? 40.102 -15.476 -38.851 1.00 70.12 98 SER A C 1
ATOM 743 O O . SER A 1 98 ? 39.622 -14.477 -39.370 1.00 70.12 98 SER A O 1
ATOM 745 N N . LYS A 1 99 ? 40.694 -16.402 -39.615 1.00 57.72 99 LYS A N 1
ATOM 746 C CA . LYS A 1 99 ? 40.751 -16.299 -41.094 1.00 57.72 99 LYS A CA 1
ATOM 747 C C . LYS A 1 99 ? 39.366 -16.371 -41.776 1.00 57.72 99 LYS A C 1
ATOM 749 O O . LYS A 1 99 ? 39.278 -16.374 -43.002 1.00 57.72 99 LYS A O 1
ATOM 754 N N . ILE A 1 100 ? 38.282 -16.431 -41.004 1.00 57.12 100 ILE A N 1
ATOM 755 C CA . ILE A 1 100 ? 36.907 -16.525 -41.482 1.00 57.12 100 ILE A CA 1
ATOM 756 C C . ILE A 1 100 ? 36.327 -15.111 -41.642 1.00 57.12 100 ILE A C 1
ATOM 758 O O . ILE A 1 100 ? 35.912 -14.480 -40.670 1.00 57.12 100 ILE A O 1
ATOM 762 N N . LYS A 1 101 ? 36.222 -14.641 -42.893 1.00 55.19 101 LYS A N 1
ATOM 763 C CA . LYS A 1 101 ? 35.434 -13.455 -43.277 1.00 55.19 101 LYS A CA 1
ATOM 764 C C . LYS A 1 101 ? 33.933 -13.765 -43.186 1.00 55.19 101 LYS A C 1
ATOM 766 O O . LYS A 1 101 ? 33.258 -13.910 -44.202 1.00 55.19 101 LYS A O 1
ATOM 771 N N . THR A 1 102 ? 33.394 -13.907 -41.979 1.00 54.62 102 THR A N 1
ATOM 772 C CA . THR A 1 102 ? 31.935 -13.944 -41.800 1.00 54.62 102 THR A CA 1
ATOM 773 C C . THR A 1 102 ? 31.411 -12.517 -41.894 1.00 54.62 102 THR A C 1
ATOM 775 O O . THR A 1 102 ? 31.708 -11.676 -41.049 1.00 54.62 102 THR A O 1
ATOM 778 N N . LYS A 1 103 ? 30.662 -12.216 -42.961 1.00 54.22 103 LYS A N 1
ATOM 779 C CA . LYS A 1 103 ? 29.859 -10.990 -43.022 1.00 54.22 103 LYS A CA 1
ATOM 780 C C . LYS A 1 103 ? 28.853 -11.036 -41.863 1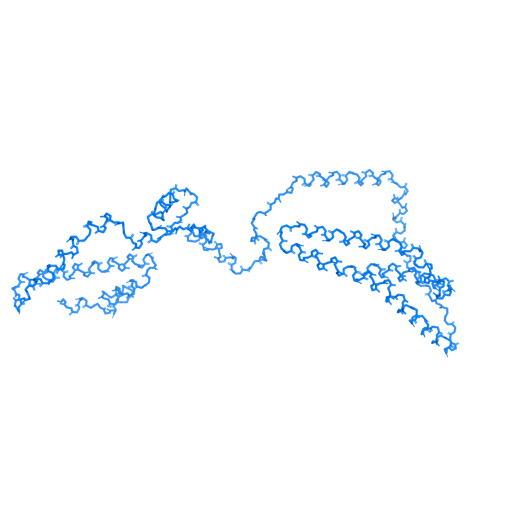.00 54.22 103 LYS A C 1
ATOM 782 O O . LYS A 1 103 ? 28.302 -12.114 -41.624 1.00 54.22 103 LYS A O 1
ATOM 787 N N . PRO A 1 104 ? 28.609 -9.926 -41.145 1.00 56.66 104 PRO A N 1
ATOM 788 C CA . PRO A 1 104 ? 27.571 -9.896 -40.125 1.00 56.66 104 PRO A CA 1
ATOM 789 C C . PRO A 1 104 ? 26.252 -10.330 -40.771 1.00 56.66 104 PRO A C 1
ATOM 791 O O . PRO A 1 104 ? 25.812 -9.760 -41.769 1.00 56.66 104 PRO A O 1
ATOM 794 N N . VAL A 1 105 ? 25.671 -11.412 -40.255 1.00 54.03 105 VAL A N 1
ATOM 795 C CA . VAL A 1 105 ? 24.400 -11.937 -40.749 1.00 54.03 105 VAL A CA 1
ATOM 796 C C . VAL A 1 105 ? 23.319 -10.967 -40.296 1.00 54.03 105 VAL A C 1
ATOM 798 O O . VAL A 1 105 ? 22.995 -10.899 -39.111 1.00 54.03 105 VAL A O 1
ATOM 801 N N . PHE A 1 106 ? 22.773 -10.208 -41.243 1.00 55.00 106 PHE A N 1
ATOM 802 C CA . PHE A 1 106 ? 21.555 -9.439 -41.042 1.00 55.00 106 PHE A CA 1
ATOM 803 C C . PHE A 1 106 ? 20.427 -10.421 -40.722 1.00 55.00 106 PHE A C 1
ATOM 805 O O . PHE A 1 106 ? 19.900 -11.090 -41.611 1.00 55.00 106 PHE A O 1
ATOM 812 N N . LYS A 1 107 ? 20.062 -10.544 -39.445 1.00 56.44 107 LYS A N 1
ATOM 813 C CA . LYS A 1 107 ? 18.750 -11.086 -39.099 1.00 56.44 107 LYS A CA 1
ATOM 814 C C . LYS A 1 107 ? 17.753 -9.974 -39.372 1.00 56.44 107 LYS A C 1
ATOM 816 O O . LYS A 1 107 ? 17.637 -9.048 -38.578 1.00 56.44 107 LYS A O 1
ATOM 821 N N . ASP A 1 108 ? 17.088 -10.053 -40.518 1.00 58.81 108 ASP A N 1
ATOM 822 C CA . ASP A 1 108 ? 15.907 -9.244 -40.777 1.00 58.81 108 ASP A CA 1
ATOM 823 C C . ASP A 1 108 ? 14.860 -9.585 -39.706 1.00 58.81 108 ASP A C 1
ATOM 825 O O . ASP A 1 108 ? 14.347 -10.703 -39.655 1.00 58.81 108 ASP A O 1
ATOM 829 N N . ILE A 1 109 ? 14.605 -8.638 -38.804 1.00 64.06 109 ILE A N 1
ATOM 830 C CA . ILE A 1 109 ? 13.581 -8.748 -37.757 1.00 64.06 109 ILE A CA 1
ATOM 831 C C . ILE A 1 109 ? 12.261 -8.134 -38.261 1.00 64.06 109 ILE A C 1
ATOM 833 O O . ILE A 1 109 ? 11.404 -7.754 -37.464 1.00 64.06 109 ILE A O 1
ATOM 837 N N . SER A 1 110 ? 12.077 -7.986 -39.583 1.00 65.56 110 SER A N 1
ATOM 838 C CA . SER A 1 110 ? 10.847 -7.426 -40.139 1.00 65.56 110 SER A CA 1
ATOM 839 C C . SER A 1 110 ? 9.644 -8.311 -39.810 1.00 65.56 110 SER A C 1
ATOM 841 O O . SER A 1 110 ? 9.470 -9.436 -40.285 1.00 65.56 110 SER A O 1
ATOM 843 N N . PHE A 1 111 ? 8.745 -7.769 -38.993 1.00 70.69 111 PHE A N 1
ATOM 844 C CA . PHE A 1 111 ? 7.456 -8.382 -38.710 1.00 70.69 111 PHE A CA 1
ATOM 845 C C . PHE A 1 111 ? 6.515 -8.160 -39.903 1.00 70.69 111 PHE A C 1
ATOM 847 O O . PHE A 1 111 ? 5.627 -7.307 -39.859 1.00 70.69 111 PHE A O 1
ATOM 854 N N . LYS A 1 112 ? 6.702 -8.922 -40.991 1.00 72.75 112 LYS A N 1
ATOM 855 C CA . LYS A 1 112 ? 5.910 -8.800 -42.236 1.00 72.75 112 LYS A CA 1
ATOM 856 C C . LYS A 1 112 ? 4.395 -8.808 -41.988 1.00 72.75 112 LYS A C 1
ATOM 858 O O . LYS A 1 112 ? 3.673 -7.991 -42.558 1.00 72.75 112 LYS A O 1
ATOM 863 N N . SER A 1 113 ? 3.920 -9.660 -41.078 1.00 74.38 113 SER A N 1
ATOM 864 C CA . SER A 1 113 ? 2.503 -9.734 -40.690 1.00 74.38 113 SER A CA 1
ATOM 865 C C . SER A 1 113 ? 2.006 -8.475 -39.967 1.00 74.38 113 SER A C 1
ATOM 867 O O . SER A 1 113 ? 0.855 -8.078 -40.143 1.00 74.38 113 SER A O 1
ATOM 869 N N . PHE A 1 114 ? 2.864 -7.819 -39.180 1.00 77.81 114 PHE A N 1
ATOM 870 C CA . PHE A 1 114 ? 2.531 -6.575 -38.480 1.00 77.81 114 PHE A CA 1
ATOM 871 C C . PHE A 1 114 ? 2.507 -5.387 -39.450 1.00 77.81 114 PHE A C 1
ATOM 873 O O . PHE A 1 114 ? 1.589 -4.569 -39.408 1.00 77.81 114 PHE A O 1
ATOM 880 N N . GLY A 1 115 ? 3.447 -5.352 -40.401 1.00 79.12 115 GLY A N 1
ATOM 881 C CA . GLY A 1 115 ? 3.488 -4.347 -41.466 1.00 79.12 115 GLY A CA 1
ATOM 882 C C . GLY A 1 115 ? 2.250 -4.377 -42.369 1.00 79.12 115 GLY A C 1
ATOM 883 O O . GLY A 1 115 ? 1.680 -3.328 -42.663 1.00 79.12 115 GLY A O 1
ATOM 884 N N . ALA A 1 116 ? 1.773 -5.567 -42.752 1.00 80.69 116 ALA A N 1
ATOM 885 C CA . ALA A 1 116 ? 0.559 -5.707 -43.562 1.00 80.69 116 ALA A CA 1
ATOM 886 C C . ALA A 1 116 ? -0.700 -5.181 -42.841 1.00 80.69 116 ALA A C 1
ATOM 888 O O . ALA A 1 116 ? -1.502 -4.461 -43.437 1.00 80.69 116 ALA A O 1
ATOM 889 N N . ARG A 1 117 ? -0.845 -5.483 -41.542 1.00 82.31 117 ARG A N 1
ATOM 890 C CA . ARG A 1 117 ? -1.969 -5.006 -40.712 1.00 82.31 117 ARG A CA 1
ATOM 891 C C . ARG A 1 117 ? -1.900 -3.501 -40.446 1.00 82.31 117 ARG A C 1
ATOM 893 O O . ARG A 1 117 ? -2.915 -2.820 -40.549 1.00 82.31 117 ARG A O 1
ATOM 900 N N . SER A 1 118 ? -0.707 -2.970 -40.177 1.00 81.31 118 SER A N 1
ATOM 901 C CA . SER A 1 118 ? -0.480 -1.528 -40.014 1.00 81.31 118 SER A CA 1
ATOM 902 C C . SER A 1 118 ? -0.820 -0.752 -41.293 1.00 81.31 118 SER A C 1
ATOM 904 O O . SER A 1 118 ? -1.500 0.273 -41.230 1.00 81.31 118 SER A O 1
ATOM 906 N N . LYS A 1 119 ? -0.445 -1.281 -42.467 1.00 82.94 119 LYS A N 1
ATOM 907 C CA . LYS A 1 119 ? -0.772 -0.675 -43.767 1.00 82.94 119 LYS A CA 1
ATOM 908 C C . LYS A 1 119 ? -2.282 -0.613 -44.011 1.00 82.94 119 LYS A C 1
ATOM 910 O O . LYS A 1 119 ? -2.776 0.426 -44.437 1.00 82.94 119 LYS A O 1
ATOM 915 N N . TRP A 1 120 ? -3.013 -1.684 -43.699 1.00 85.56 120 TRP A N 1
ATOM 916 C CA . TRP A 1 120 ? -4.478 -1.708 -43.796 1.00 85.56 120 TRP A CA 1
ATOM 917 C C . TRP A 1 120 ? -5.138 -0.666 -42.878 1.00 85.56 120 TRP A C 1
ATOM 919 O O . TRP A 1 120 ? -6.032 0.065 -43.307 1.00 85.56 120 TRP A O 1
ATOM 929 N N . LEU A 1 121 ? -4.645 -0.545 -41.642 1.00 86.31 121 LEU A N 1
ATOM 930 C CA . LEU A 1 121 ? -5.161 0.408 -40.657 1.00 86.31 121 LEU A CA 1
ATOM 931 C C . LEU A 1 121 ? -4.871 1.870 -41.046 1.00 86.31 121 LEU A C 1
ATOM 933 O O . LEU A 1 121 ? -5.721 2.744 -40.879 1.00 86.31 121 LEU A O 1
ATOM 937 N N . SER A 1 122 ? -3.686 2.124 -41.610 1.00 84.38 122 SER A N 1
ATOM 938 C CA . SER A 1 122 ? -3.261 3.440 -42.105 1.00 84.38 122 SER A CA 1
ATOM 939 C C . SER A 1 122 ? -4.046 3.876 -43.348 1.00 84.38 122 SER A C 1
ATOM 941 O O . SER A 1 122 ? -4.467 5.030 -43.444 1.00 84.38 122 SER A O 1
ATOM 943 N N . GLN A 1 123 ? -4.335 2.950 -44.269 1.00 89.94 123 GLN A N 1
ATOM 944 C CA . GLN A 1 123 ? -5.147 3.229 -45.461 1.00 89.94 123 GLN A CA 1
ATOM 945 C C . GLN A 1 123 ? -6.583 3.652 -45.122 1.00 89.94 123 GLN A C 1
ATOM 947 O O . GLN A 1 123 ? -7.204 4.372 -45.898 1.00 89.94 123 GLN A O 1
ATOM 952 N N . ARG A 1 124 ? -7.101 3.251 -43.954 1.00 90.69 124 ARG A N 1
ATOM 953 C CA . ARG A 1 124 ? -8.443 3.607 -43.467 1.00 90.69 124 ARG A CA 1
ATOM 954 C C . ARG A 1 124 ? -8.406 4.509 -42.225 1.00 90.69 124 ARG A C 1
ATOM 956 O O . ARG A 1 124 ? -9.230 4.357 -41.323 1.00 90.69 124 ARG A O 1
ATOM 963 N N . HIS A 1 125 ? -7.464 5.453 -42.181 1.00 88.12 125 HIS A N 1
ATOM 964 C CA . HIS A 1 125 ? -7.203 6.321 -41.024 1.00 88.12 125 HIS A CA 1
ATOM 965 C C . HIS A 1 125 ? -8.451 7.006 -40.435 1.00 88.12 125 HIS A C 1
ATOM 967 O O . HIS A 1 125 ? -8.579 7.048 -39.216 1.00 88.12 125 HIS A O 1
ATOM 973 N N . THR A 1 126 ? -9.400 7.477 -41.252 1.00 90.81 126 THR A N 1
ATOM 974 C CA . THR A 1 126 ? -10.647 8.094 -40.758 1.00 90.81 126 THR A CA 1
ATOM 975 C C . THR A 1 126 ? -11.478 7.121 -39.926 1.00 90.81 126 THR A C 1
ATOM 977 O O . THR A 1 126 ? -11.869 7.443 -38.808 1.00 90.81 126 THR A O 1
ATOM 980 N N . THR A 1 127 ? -11.690 5.899 -40.421 1.00 90.25 127 THR A N 1
ATOM 981 C CA . THR A 1 127 ? -12.428 4.859 -39.685 1.00 90.25 127 THR A CA 1
ATOM 982 C C . THR A 1 127 ? -11.690 4.417 -38.425 1.00 90.25 127 THR A C 1
ATOM 984 O O . THR A 1 127 ? -12.322 4.211 -37.394 1.00 90.25 127 THR A O 1
ATOM 987 N N . THR A 1 128 ? -10.357 4.338 -38.478 1.00 90.81 128 THR A N 1
ATOM 988 C CA . THR A 1 128 ? -9.519 4.014 -37.318 1.00 90.81 128 THR A CA 1
ATOM 989 C C . THR A 1 128 ? -9.655 5.075 -36.227 1.00 90.81 128 THR A C 1
ATOM 991 O O . THR A 1 128 ? -9.846 4.727 -35.065 1.00 90.81 128 THR A O 1
ATOM 994 N N . ILE A 1 129 ? -9.611 6.362 -36.593 1.00 94.12 129 ILE A N 1
ATOM 995 C CA . ILE A 1 129 ? -9.766 7.478 -35.649 1.00 94.12 129 ILE A CA 1
ATOM 996 C C . ILE A 1 129 ? -11.179 7.492 -35.062 1.00 94.12 129 ILE A C 1
ATOM 998 O O . ILE A 1 129 ? -11.317 7.576 -33.847 1.00 94.12 129 ILE A O 1
ATOM 1002 N N . ILE A 1 130 ? -12.220 7.352 -35.891 1.00 95.88 130 ILE A N 1
ATOM 1003 C CA . ILE A 1 130 ? -13.611 7.302 -35.410 1.00 95.88 130 ILE A CA 1
ATOM 1004 C C . ILE A 1 130 ? -13.790 6.141 -34.429 1.00 95.88 130 ILE A C 1
ATOM 1006 O O . ILE A 1 130 ? -14.326 6.338 -33.344 1.00 95.88 130 ILE A O 1
ATOM 1010 N N . CYS A 1 131 ? -13.295 4.950 -34.769 1.00 95.00 131 CYS A N 1
ATOM 1011 C CA . CYS A 1 131 ? -13.363 3.787 -33.888 1.00 95.00 131 CYS A CA 1
ATOM 1012 C C . CYS A 1 131 ? -12.630 4.039 -32.561 1.00 95.00 131 CYS A C 1
ATOM 1014 O O . CYS A 1 131 ? -13.193 3.792 -31.497 1.00 95.00 131 CYS A O 1
ATOM 1016 N N . ALA A 1 132 ? -11.418 4.604 -32.602 1.00 95.25 132 ALA A N 1
ATOM 1017 C CA . ALA A 1 132 ? -10.663 4.947 -31.398 1.00 95.25 132 ALA A CA 1
ATOM 1018 C C . ALA A 1 132 ? -11.409 5.957 -30.511 1.00 95.25 132 ALA A C 1
ATOM 1020 O O . ALA A 1 132 ? -11.464 5.779 -29.294 1.00 95.25 132 ALA A O 1
ATOM 1021 N N . VAL A 1 133 ? -12.027 6.982 -31.106 1.00 97.31 133 VAL A N 1
ATOM 1022 C CA . VAL A 1 133 ? -12.838 7.971 -30.381 1.00 97.31 133 VAL A CA 1
ATOM 1023 C C . VAL A 1 133 ? -14.066 7.314 -29.757 1.00 97.31 133 VAL A C 1
ATOM 1025 O O . VAL A 1 133 ? -14.319 7.519 -28.574 1.00 97.31 133 VAL A O 1
ATOM 1028 N N . VAL A 1 134 ? -14.791 6.478 -30.504 1.00 97.69 134 VAL A N 1
ATOM 1029 C CA . VAL A 1 134 ? -15.970 5.759 -29.993 1.00 97.69 134 VAL A CA 1
ATOM 1030 C C . VAL A 1 134 ? -15.594 4.856 -28.820 1.00 97.69 134 VAL A C 1
ATOM 1032 O O . VAL A 1 134 ? -16.239 4.917 -27.777 1.00 97.69 134 VAL A O 1
ATOM 1035 N N . VAL A 1 135 ? -14.522 4.068 -28.945 1.00 97.38 135 VAL A N 1
ATOM 1036 C CA . VAL A 1 135 ? -14.020 3.218 -27.852 1.00 97.38 135 VAL A CA 1
ATOM 1037 C C . VAL A 1 135 ? -13.620 4.064 -26.644 1.00 97.38 135 VAL A C 1
ATOM 1039 O O . VAL A 1 135 ? -13.966 3.719 -25.518 1.00 97.38 135 VAL A O 1
ATOM 1042 N N . THR A 1 136 ? -12.950 5.196 -26.861 1.00 97.38 136 THR A N 1
ATOM 1043 C CA . THR A 1 136 ? -12.555 6.106 -25.774 1.00 97.38 136 THR A CA 1
ATOM 1044 C C . THR A 1 136 ? -13.777 6.677 -25.053 1.00 97.38 136 THR A C 1
ATOM 1046 O O . THR A 1 136 ? -13.803 6.694 -23.826 1.00 97.38 136 THR A O 1
ATOM 1049 N N . ILE A 1 137 ? -14.819 7.084 -25.786 1.00 97.38 137 ILE A N 1
ATOM 1050 C CA . ILE A 1 137 ? -16.077 7.574 -25.203 1.00 97.38 137 ILE A CA 1
ATOM 1051 C C . ILE A 1 137 ? -16.768 6.466 -24.402 1.00 97.38 137 ILE A C 1
ATOM 1053 O O . ILE A 1 137 ? -17.202 6.713 -23.282 1.00 97.38 137 ILE A O 1
ATOM 1057 N N . LEU A 1 138 ? -16.828 5.240 -24.928 1.00 97.44 138 LEU A N 1
ATOM 1058 C CA . LEU A 1 138 ? -17.409 4.100 -24.210 1.00 97.44 138 LEU A CA 1
ATOM 1059 C C . LEU A 1 138 ? -16.665 3.806 -22.900 1.00 97.44 138 LEU A C 1
ATOM 1061 O O . LEU A 1 138 ? -17.303 3.586 -21.871 1.00 97.44 138 LEU A O 1
ATOM 1065 N N . LEU A 1 139 ? -15.329 3.853 -22.909 1.00 96.94 139 LEU A N 1
ATOM 1066 C CA . LEU A 1 139 ? -14.522 3.676 -21.698 1.00 96.94 139 LEU A CA 1
ATOM 1067 C C . LEU A 1 139 ? -14.711 4.829 -20.701 1.00 96.94 139 LEU A C 1
ATOM 1069 O O . LEU A 1 139 ? -14.789 4.577 -19.501 1.00 96.94 139 LEU A O 1
ATOM 1073 N N . LEU A 1 140 ? -14.847 6.073 -21.174 1.00 96.56 140 LEU A N 1
ATOM 1074 C CA . LEU A 1 140 ? -15.168 7.220 -20.317 1.00 96.56 140 LEU A CA 1
ATOM 1075 C C . LEU A 1 140 ? -16.547 7.077 -19.667 1.00 96.56 140 LEU A C 1
ATOM 1077 O O . LEU A 1 140 ? -16.684 7.359 -18.482 1.00 96.56 140 LEU A O 1
ATOM 1081 N N . ILE A 1 141 ? -17.548 6.591 -20.406 1.00 96.75 141 ILE A N 1
ATOM 1082 C CA . ILE A 1 141 ? -18.875 6.296 -19.848 1.00 96.75 141 ILE A CA 1
ATOM 1083 C C . ILE A 1 141 ? -18.760 5.214 -18.766 1.00 96.75 141 ILE A C 1
ATOM 1085 O O . ILE A 1 141 ? -19.311 5.374 -17.680 1.00 96.75 141 ILE A O 1
ATOM 1089 N N . SER A 1 142 ? -17.993 4.149 -19.022 1.00 96.06 142 SER A N 1
ATOM 1090 C CA . SER A 1 142 ? -17.754 3.090 -18.034 1.00 96.06 142 SER A CA 1
ATOM 1091 C C . SER A 1 142 ? -17.039 3.593 -16.776 1.00 96.06 142 SER A C 1
ATOM 1093 O O . SER A 1 142 ? -17.265 3.046 -15.698 1.00 96.06 142 SER A O 1
ATOM 1095 N N . ALA A 1 143 ? -16.191 4.620 -16.887 1.00 95.69 143 ALA A N 1
ATOM 1096 C CA . ALA A 1 143 ? -15.457 5.170 -15.751 1.00 95.69 143 ALA A CA 1
ATOM 1097 C C . ALA A 1 143 ? -16.379 5.819 -14.702 1.00 95.69 143 ALA A C 1
ATOM 1099 O O . ALA A 1 143 ? -16.046 5.806 -13.520 1.00 95.69 143 ALA A O 1
ATOM 1100 N N . PHE A 1 144 ? -17.562 6.309 -15.096 1.00 94.62 144 PHE A N 1
ATOM 1101 C CA . PHE A 1 144 ? -18.556 6.838 -14.150 1.00 94.62 144 PHE A CA 1
ATOM 1102 C C . PHE A 1 144 ? -19.180 5.762 -13.248 1.00 94.62 144 PHE A C 1
ATOM 1104 O O . PHE A 1 144 ? -19.815 6.102 -12.255 1.00 94.62 144 PHE A O 1
ATOM 1111 N N . GLY A 1 145 ? -19.003 4.476 -13.569 1.00 94.50 145 GLY A N 1
ATOM 1112 C CA . GLY A 1 145 ? -19.471 3.360 -12.745 1.00 94.50 145 GLY A CA 1
ATOM 1113 C C . GLY A 1 145 ? -18.477 2.887 -11.680 1.00 94.50 145 GLY A C 1
ATOM 1114 O O . GLY A 1 145 ? -18.763 1.910 -10.994 1.00 94.50 145 GLY A O 1
ATOM 1115 N N . ILE A 1 146 ? -17.302 3.514 -11.554 1.00 94.50 146 ILE A N 1
ATOM 1116 C CA . ILE A 1 146 ? -16.268 3.087 -10.601 1.00 94.50 146 ILE A CA 1
ATOM 1117 C C . ILE A 1 146 ? -16.633 3.570 -9.189 1.00 94.50 146 ILE A C 1
ATOM 1119 O O . ILE A 1 146 ? -16.741 4.771 -8.948 1.00 94.50 146 ILE A O 1
ATOM 1123 N N . SER A 1 147 ? -16.782 2.634 -8.249 1.00 92.62 147 SER A N 1
ATOM 1124 C CA . SER A 1 147 ? -16.988 2.905 -6.821 1.00 92.62 147 SER A CA 1
ATOM 1125 C C . SER A 1 147 ? -15.693 2.751 -6.021 1.00 92.62 147 SER A C 1
ATOM 1127 O O . SER A 1 147 ? -14.795 2.005 -6.412 1.00 92.62 147 SER A O 1
ATOM 1129 N N . PHE A 1 148 ? -15.610 3.432 -4.878 1.00 91.00 148 PHE A N 1
ATOM 1130 C CA . PHE A 1 148 ? -14.503 3.277 -3.936 1.00 91.00 148 PHE A CA 1
ATOM 1131 C C . PHE A 1 148 ? -14.823 2.188 -2.907 1.00 91.00 148 PHE A C 1
ATOM 1133 O O . PHE A 1 148 ? -15.930 2.156 -2.370 1.00 91.00 148 PHE A O 1
ATOM 1140 N N . ASP A 1 149 ? -13.860 1.308 -2.636 1.00 91.81 149 ASP A N 1
ATOM 1141 C CA . ASP A 1 149 ? -13.970 0.313 -1.571 1.00 91.81 149 ASP A CA 1
ATOM 1142 C C . ASP A 1 149 ? -13.365 0.879 -0.283 1.00 91.81 149 ASP A C 1
ATOM 1144 O O . ASP A 1 149 ? -12.183 1.217 -0.233 1.00 91.81 149 ASP A O 1
ATOM 1148 N N . HIS A 1 150 ? -14.197 1.023 0.745 1.00 88.19 150 HIS A N 1
ATOM 1149 C CA . HIS A 1 150 ? -13.792 1.559 2.042 1.00 88.19 150 HIS A CA 1
ATOM 1150 C C . HIS A 1 150 ? -13.301 0.474 3.006 1.00 88.19 150 HIS A C 1
ATOM 1152 O O . HIS A 1 150 ? -12.722 0.808 4.040 1.00 88.19 150 HIS A O 1
ATOM 1158 N N . ASN A 1 151 ? -13.519 -0.806 2.688 1.00 86.50 151 ASN A N 1
ATOM 1159 C CA . ASN A 1 151 ? -13.103 -1.904 3.543 1.00 86.50 151 ASN A CA 1
ATOM 1160 C C . ASN A 1 151 ? -11.695 -2.374 3.157 1.00 86.50 151 ASN A C 1
ATOM 1162 O O . ASN A 1 151 ? -11.499 -3.094 2.178 1.00 86.50 151 ASN A O 1
ATOM 1166 N N . TYR A 1 152 ? -10.704 -1.999 3.967 1.00 85.12 152 TYR A N 1
ATOM 1167 C CA . TYR A 1 152 ? -9.311 -2.401 3.755 1.00 85.12 152 TYR A CA 1
ATOM 1168 C C . TYR A 1 152 ? -9.107 -3.921 3.780 1.00 85.12 152 TYR A C 1
ATOM 1170 O O . TYR A 1 152 ? -8.204 -4.411 3.104 1.00 85.12 152 TYR A O 1
ATOM 1178 N N . MET A 1 153 ? -9.964 -4.678 4.475 1.00 83.50 153 MET A N 1
ATOM 1179 C CA . MET A 1 153 ? -9.870 -6.141 4.533 1.00 83.50 153 MET A CA 1
ATOM 1180 C C . MET A 1 153 ? -10.093 -6.793 3.168 1.00 83.50 153 MET A C 1
ATOM 1182 O O . MET A 1 153 ? -9.562 -7.868 2.908 1.00 83.50 153 MET A O 1
ATOM 1186 N N . ASN A 1 154 ? -10.796 -6.124 2.249 1.00 87.62 154 ASN A N 1
ATOM 1187 C CA . ASN A 1 154 ? -10.967 -6.623 0.884 1.00 87.62 154 ASN A CA 1
ATOM 1188 C C . ASN A 1 154 ? -9.660 -6.618 0.074 1.00 87.62 154 ASN A C 1
ATOM 1190 O O . ASN A 1 154 ? -9.580 -7.289 -0.957 1.00 87.62 154 ASN A O 1
ATOM 1194 N N . MET A 1 155 ? -8.641 -5.870 0.517 1.00 88.44 155 MET A N 1
ATOM 1195 C CA . MET A 1 155 ? -7.313 -5.873 -0.104 1.00 88.44 155 MET A CA 1
ATOM 1196 C C . MET A 1 155 ? -6.462 -7.068 0.337 1.00 88.44 155 MET A C 1
ATOM 1198 O O . MET A 1 155 ? -5.472 -7.384 -0.327 1.00 88.44 155 MET A O 1
ATOM 1202 N N . GLU A 1 156 ? -6.831 -7.725 1.436 1.00 88.81 156 GLU A N 1
ATOM 1203 C CA . GLU A 1 156 ? -6.118 -8.893 1.929 1.00 88.81 156 GLU A CA 1
ATOM 1204 C C . GLU A 1 156 ? -6.370 -10.128 1.042 1.00 88.81 156 GLU A C 1
ATOM 1206 O O . GLU A 1 156 ? -7.412 -10.255 0.383 1.00 88.81 156 GLU A O 1
ATOM 1211 N N . PRO A 1 157 ? -5.428 -11.086 1.002 1.00 89.75 157 PRO A N 1
ATOM 1212 C CA . PRO A 1 157 ? -5.618 -12.336 0.283 1.00 89.75 157 PRO A CA 1
ATOM 1213 C C . PRO A 1 157 ? -6.846 -13.116 0.773 1.00 89.75 157 PRO A C 1
ATOM 1215 O O . PRO A 1 157 ? -7.015 -13.389 1.962 1.00 89.75 157 PRO A O 1
ATOM 1218 N N . LYS A 1 158 ? -7.678 -13.566 -0.171 1.00 86.12 158 LYS A N 1
ATOM 1219 C CA . LYS A 1 158 ? -8.838 -14.413 0.136 1.00 86.12 158 LYS A CA 1
ATOM 1220 C C . LYS A 1 158 ? -8.391 -15.774 0.681 1.00 86.12 158 LYS A C 1
ATOM 1222 O O . LYS A 1 158 ? -7.507 -16.408 0.109 1.00 86.12 158 LYS A O 1
ATOM 1227 N N . GLY A 1 159 ? -9.062 -16.245 1.733 1.00 87.00 159 GLY A N 1
ATOM 1228 C CA . GLY A 1 159 ? -8.836 -17.569 2.330 1.00 87.00 159 GLY A CA 1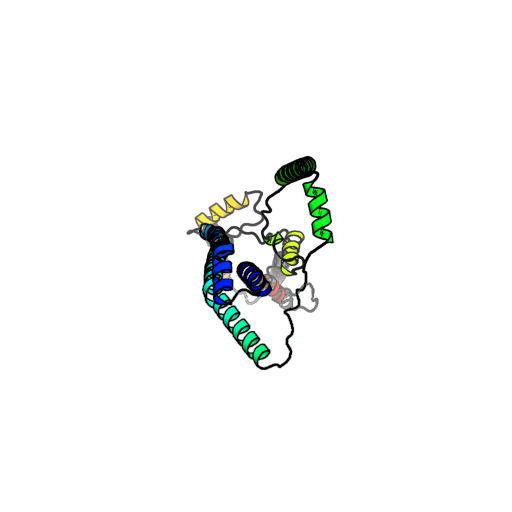
ATOM 1229 C C . GLY A 1 159 ? -7.906 -17.590 3.547 1.00 87.00 159 GLY A C 1
ATOM 1230 O O . GLY A 1 159 ? -7.554 -18.670 4.014 1.00 87.00 159 GLY A O 1
ATOM 1231 N N . LEU A 1 160 ? -7.508 -16.428 4.073 1.00 91.06 160 LEU A N 1
ATOM 1232 C CA . LEU A 1 160 ? -6.791 -16.353 5.344 1.00 91.06 160 LEU A CA 1
ATOM 1233 C C . LEU A 1 160 ? -7.711 -16.740 6.507 1.00 91.06 160 LEU A C 1
ATOM 1235 O O . LEU A 1 160 ? -8.743 -16.105 6.725 1.00 91.06 160 LEU A O 1
ATOM 1239 N N . THR A 1 161 ? -7.296 -17.743 7.286 1.00 91.00 161 THR A N 1
ATOM 1240 C CA . THR A 1 161 ? -8.047 -18.233 8.452 1.00 91.00 161 THR A CA 1
ATOM 1241 C C . THR A 1 161 ? -8.361 -17.114 9.448 1.00 91.00 161 THR A C 1
ATOM 1243 O O . THR A 1 161 ? -9.447 -17.091 10.015 1.00 91.00 161 THR A O 1
ATOM 1246 N N . SER A 1 162 ? -7.449 -16.156 9.637 1.00 87.88 162 SER A N 1
ATOM 1247 C CA . SER A 1 162 ? -7.641 -15.015 10.542 1.00 87.88 162 SER A CA 1
ATOM 1248 C C . SER A 1 162 ? -8.835 -14.140 10.157 1.00 87.88 162 SER A C 1
ATOM 1250 O O . SER A 1 162 ? -9.624 -13.790 11.028 1.00 87.88 162 SER A O 1
ATOM 1252 N N . ILE A 1 163 ? -9.003 -13.842 8.865 1.00 85.88 163 ILE A N 1
ATOM 1253 C CA . ILE A 1 163 ? -10.115 -13.021 8.362 1.00 85.88 163 ILE A CA 1
ATOM 1254 C C . ILE A 1 163 ? -11.424 -13.797 8.493 1.00 85.88 163 ILE A C 1
ATOM 1256 O O . ILE A 1 163 ? -12.395 -13.289 9.037 1.00 85.88 163 ILE A O 1
ATOM 1260 N N . THR A 1 164 ? -11.424 -15.076 8.104 1.00 86.81 164 THR A N 1
ATOM 1261 C CA . THR A 1 164 ? -12.628 -15.909 8.232 1.00 86.81 164 THR A CA 1
ATOM 1262 C C . THR A 1 164 ? -13.059 -16.103 9.685 1.00 86.81 164 THR A C 1
ATOM 1264 O O . THR A 1 164 ? -14.252 -16.183 9.966 1.00 86.81 164 THR A O 1
ATOM 1267 N N . LEU A 1 165 ? -12.105 -16.188 10.620 1.00 88.12 165 LEU A N 1
ATOM 1268 C CA . LEU A 1 165 ? -12.408 -16.285 12.047 1.00 88.12 165 LEU A CA 1
ATOM 1269 C C . LEU A 1 165 ? -12.975 -14.972 12.583 1.00 88.12 165 LEU A C 1
ATOM 1271 O O . LEU A 1 165 ? -13.903 -15.021 13.380 1.00 88.12 165 LEU A O 1
ATOM 1275 N N . GLN A 1 166 ? -12.472 -13.824 12.127 1.00 86.75 166 GLN A N 1
ATOM 1276 C CA . GLN A 1 166 ? -13.033 -12.520 12.478 1.00 86.75 166 GLN A CA 1
ATOM 1277 C C . GLN A 1 166 ? -14.494 -12.396 12.020 1.00 86.75 166 GLN A C 1
ATOM 1279 O O . GLN A 1 166 ? -15.347 -12.053 12.836 1.00 86.75 166 GLN A O 1
ATOM 1284 N N . ASP A 1 167 ? -14.795 -12.767 10.771 1.00 84.94 167 ASP A N 1
ATOM 1285 C CA . ASP A 1 167 ? -16.174 -12.797 10.257 1.00 84.94 167 ASP A CA 1
ATOM 1286 C C . ASP A 1 167 ? -17.049 -13.767 11.069 1.00 84.94 167 ASP A C 1
ATOM 1288 O O . ASP A 1 167 ? -18.177 -13.454 11.438 1.00 84.94 167 ASP A O 1
ATOM 1292 N N . THR A 1 168 ? -16.500 -14.935 11.423 1.00 87.94 168 THR A N 1
ATOM 1293 C CA . THR A 1 168 ? -17.208 -15.934 12.239 1.00 87.94 168 THR A CA 1
ATOM 1294 C C . THR A 1 168 ? -17.519 -15.411 13.641 1.00 87.94 168 THR A C 1
ATOM 1296 O O . THR A 1 168 ? -18.589 -15.708 14.166 1.00 87.94 168 THR A O 1
ATOM 1299 N N . ILE A 1 169 ? -16.606 -14.658 14.265 1.00 86.06 169 ILE A N 1
ATOM 1300 C CA . ILE A 1 169 ? -16.827 -14.071 15.593 1.00 86.06 169 ILE A CA 1
ATOM 1301 C C . ILE A 1 169 ? -17.981 -13.068 15.536 1.00 86.06 169 ILE A C 1
ATOM 1303 O O . ILE A 1 169 ? -18.885 -13.150 16.368 1.00 86.06 169 ILE A O 1
ATOM 1307 N N . LEU A 1 170 ? -17.989 -12.194 14.527 1.00 84.06 170 LEU A N 1
ATOM 1308 C CA . LEU A 1 170 ? -19.071 -11.235 14.323 1.00 84.06 170 LEU A CA 1
ATOM 1309 C C . LEU A 1 170 ? -20.411 -11.951 14.099 1.00 84.06 170 LEU A C 1
ATOM 1311 O O . LEU A 1 170 ? -21.369 -11.683 14.814 1.00 84.06 170 LEU A O 1
ATOM 1315 N N . ASP A 1 171 ? -20.464 -12.930 13.192 1.00 86.56 171 ASP A N 1
ATOM 1316 C CA . ASP A 1 171 ? -21.703 -13.646 12.854 1.00 86.56 171 ASP A CA 1
ATOM 1317 C C . ASP A 1 171 ? -22.246 -14.530 13.994 1.00 86.56 171 ASP A C 1
ATOM 1319 O O . ASP A 1 171 ? -23.454 -14.766 14.079 1.00 86.56 171 ASP A O 1
ATOM 1323 N N . LYS A 1 172 ? -21.368 -15.100 14.835 1.00 87.12 172 LYS A N 1
ATOM 1324 C CA . LYS A 1 172 ? -21.760 -16.054 15.893 1.00 87.12 172 LYS A CA 1
ATOM 1325 C C . LYS A 1 172 ? -21.983 -15.421 17.253 1.00 87.12 172 LYS A C 1
ATOM 1327 O O . LYS A 1 172 ? -22.808 -15.938 18.002 1.00 87.12 172 LYS A O 1
ATOM 1332 N N . PHE A 1 173 ? -21.250 -14.362 17.572 1.00 82.62 173 PHE A N 1
ATOM 1333 C CA . PHE A 1 173 ? -21.286 -13.735 18.891 1.00 82.62 173 PHE A CA 1
ATOM 1334 C C . PHE A 1 173 ? -21.827 -12.300 18.854 1.00 82.62 173 PHE A C 1
ATOM 1336 O O . PHE A 1 173 ? -21.941 -11.695 19.911 1.00 82.62 173 PHE A O 1
ATOM 1343 N N . ASP A 1 174 ? -22.165 -11.765 17.671 1.00 76.62 174 ASP A N 1
ATOM 1344 C CA . ASP A 1 174 ? -22.578 -10.363 17.467 1.00 76.62 174 ASP A CA 1
ATOM 1345 C C . ASP A 1 174 ? -21.536 -9.366 18.019 1.00 76.62 174 ASP A C 1
ATOM 1347 O O . ASP A 1 174 ? -21.839 -8.271 18.493 1.00 76.62 174 ASP A O 1
ATOM 1351 N N . LEU A 1 175 ? -20.265 -9.788 17.984 1.00 77.69 175 LEU A N 1
ATOM 1352 C CA . LEU A 1 175 ? -19.114 -9.059 18.503 1.00 77.69 175 LEU A CA 1
ATOM 1353 C C . LEU A 1 175 ? -18.273 -8.529 17.346 1.00 77.69 175 LEU A C 1
ATOM 1355 O O . LEU A 1 175 ? -17.592 -9.287 16.652 1.00 77.69 175 LEU A O 1
ATOM 1359 N N . SER A 1 176 ? -18.277 -7.209 17.170 1.00 79.69 176 SER A N 1
ATOM 1360 C CA . SER A 1 176 ? -17.320 -6.555 16.284 1.00 79.69 176 SER A CA 1
ATOM 1361 C C . SER A 1 176 ? -15.971 -6.402 16.974 1.00 79.69 176 SER A C 1
ATOM 1363 O O . SER A 1 176 ? -15.883 -5.934 18.107 1.00 79.69 176 SER A O 1
ATOM 1365 N N . MET A 1 177 ? -14.907 -6.758 16.255 1.00 80.75 177 MET A N 1
ATOM 1366 C CA . MET A 1 177 ? -13.530 -6.462 16.660 1.00 80.75 177 MET A CA 1
ATOM 1367 C C . MET A 1 177 ? -13.175 -4.981 16.442 1.00 80.75 177 MET A C 1
ATOM 1369 O O . MET A 1 177 ? -12.111 -4.541 16.874 1.00 80.75 177 MET A O 1
ATOM 1373 N N . ASP A 1 178 ? -14.053 -4.209 15.793 1.00 84.00 178 ASP A N 1
ATOM 1374 C CA . ASP A 1 178 ? -13.899 -2.768 15.633 1.00 84.00 178 ASP A CA 1
ATOM 1375 C C . ASP A 1 178 ? -14.414 -2.050 16.882 1.00 84.00 178 ASP A C 1
ATOM 1377 O O . ASP A 1 178 ? -15.612 -2.041 17.171 1.00 84.00 178 ASP A O 1
ATOM 1381 N N . TYR A 1 179 ? -13.505 -1.404 17.606 1.00 87.88 179 TYR A N 1
ATOM 1382 C CA . TYR A 1 179 ? -13.822 -0.634 18.803 1.00 87.88 179 TYR A CA 1
ATOM 1383 C C . TYR A 1 179 ? -13.257 0.785 18.714 1.00 87.88 179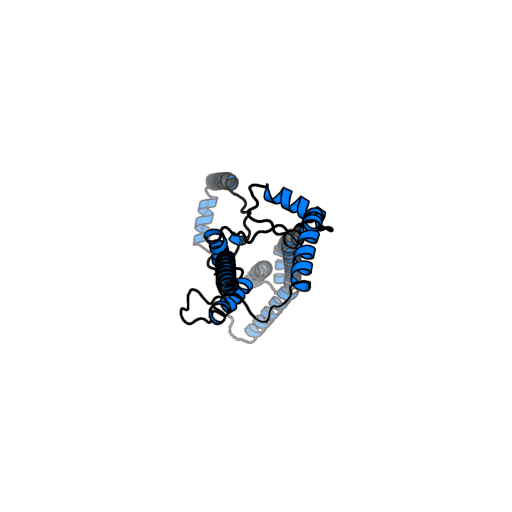 TYR A C 1
ATOM 1385 O O . TYR A 1 179 ? -12.233 1.046 18.078 1.00 87.88 179 TYR A O 1
ATOM 1393 N N . ALA A 1 180 ? -13.923 1.716 19.394 1.00 90.62 180 ALA A N 1
ATOM 1394 C CA . ALA A 1 180 ? -13.426 3.067 19.610 1.00 90.62 180 ALA A CA 1
ATOM 1395 C C . ALA A 1 180 ? -12.966 3.201 21.064 1.00 90.62 180 ALA A C 1
ATOM 1397 O O . ALA A 1 180 ? -13.707 2.867 21.985 1.00 90.62 180 ALA A O 1
ATOM 1398 N N . LEU A 1 181 ? -11.749 3.704 21.273 1.00 93.06 181 LEU A N 1
ATOM 1399 C CA . LEU A 1 181 ? -11.238 4.012 22.608 1.00 93.06 181 LEU A CA 1
ATOM 1400 C C . LEU A 1 181 ? -11.432 5.496 22.901 1.00 93.06 181 LEU A C 1
ATOM 1402 O O . LEU A 1 181 ? -10.949 6.349 22.155 1.00 93.06 181 LEU A O 1
ATOM 1406 N N . ILE A 1 182 ? -12.102 5.788 24.012 1.00 92.62 182 ILE A N 1
ATOM 1407 C CA . ILE A 1 182 ? -12.261 7.142 24.541 1.00 92.62 182 ILE A CA 1
ATOM 1408 C C . ILE A 1 182 ? -11.413 7.231 25.810 1.00 92.62 182 ILE A C 1
ATOM 1410 O O . ILE A 1 182 ? -11.604 6.455 26.741 1.00 92.62 182 ILE A O 1
ATOM 1414 N N . LEU A 1 183 ? -10.445 8.149 25.825 1.00 94.38 183 LEU A N 1
ATOM 1415 C CA . LEU A 1 183 ? -9.571 8.383 26.975 1.00 94.38 183 LEU A CA 1
ATOM 1416 C C . LEU A 1 183 ? -10.159 9.494 27.844 1.00 94.38 183 LEU A C 1
ATOM 1418 O O . LEU A 1 183 ? -10.513 10.550 27.322 1.00 94.38 183 LEU A O 1
ATOM 1422 N N . ILE A 1 184 ? -10.273 9.231 29.146 1.00 94.50 184 ILE A N 1
ATOM 1423 C CA . ILE A 1 184 ? -10.930 10.098 30.130 1.00 94.50 184 ILE A CA 1
ATOM 1424 C C . ILE A 1 184 ? -10.090 10.113 31.412 1.00 94.50 184 ILE A C 1
ATOM 1426 O O . ILE A 1 184 ? -9.526 9.086 31.793 1.00 94.50 184 ILE A O 1
ATOM 1430 N N . ASP A 1 185 ? -10.017 11.267 32.077 1.00 93.81 185 ASP A N 1
ATOM 1431 C CA . ASP A 1 185 ? -9.126 11.484 33.225 1.00 93.81 185 ASP A CA 1
ATOM 1432 C C . ASP A 1 185 ? -9.767 11.143 34.590 1.00 93.81 185 ASP A C 1
ATOM 1434 O O . ASP A 1 185 ? -9.060 10.991 35.587 1.00 93.81 185 ASP A O 1
ATOM 1438 N N . SER A 1 186 ? -11.098 11.006 34.661 1.00 92.50 186 SER A N 1
ATOM 1439 C CA . SER A 1 186 ? -11.864 10.731 35.890 1.00 92.50 186 SER A CA 1
ATOM 1440 C C . SER A 1 186 ? -12.847 9.568 35.718 1.00 92.50 186 SER A C 1
ATOM 1442 O O . SER A 1 186 ? -13.439 9.370 34.656 1.00 92.50 186 SER A O 1
ATOM 1444 N N . VAL A 1 187 ? -13.064 8.808 36.798 1.00 91.50 187 VAL A N 1
ATOM 1445 C CA . VAL A 1 187 ? -14.040 7.705 36.826 1.00 91.50 187 VAL A CA 1
ATOM 1446 C C . VAL A 1 187 ? -15.475 8.222 36.691 1.00 91.50 187 VAL A C 1
ATOM 1448 O O . VAL A 1 187 ? -16.308 7.577 36.056 1.00 91.50 187 VAL A O 1
ATOM 1451 N N . GLU A 1 188 ? -15.778 9.383 37.264 1.00 89.69 188 GLU A N 1
ATOM 1452 C CA . GLU A 1 188 ? -17.093 10.018 37.178 1.00 89.69 188 GLU A CA 1
ATOM 1453 C C . GLU A 1 188 ? -17.411 10.440 35.742 1.00 89.69 188 GLU A C 1
ATOM 1455 O O . GLU A 1 188 ? -18.492 10.139 35.236 1.00 89.69 188 GLU A O 1
ATOM 1460 N N . GLU A 1 189 ? -16.449 11.068 35.064 1.00 92.06 189 GLU A N 1
ATOM 1461 C CA . GLU A 1 189 ? -16.593 11.445 33.655 1.00 92.06 189 GLU A CA 1
ATOM 1462 C C . GLU A 1 189 ? -16.677 10.201 32.752 1.00 92.06 189 GLU A C 1
ATOM 1464 O O . GLU A 1 189 ? -17.481 10.166 31.818 1.00 92.06 189 GLU A O 1
ATOM 1469 N N . SER A 1 190 ? -15.925 9.140 33.078 1.00 93.44 190 SER A N 1
ATOM 1470 C CA . SER A 1 190 ? -16.018 7.838 32.403 1.00 93.44 190 SER A CA 1
ATOM 1471 C C . SER A 1 190 ? -17.423 7.257 32.494 1.00 93.44 190 SER A C 1
ATOM 1473 O O . SER A 1 190 ? -17.969 6.823 31.481 1.00 93.44 190 SER A O 1
ATOM 1475 N N . ARG A 1 191 ? -18.038 7.301 33.683 1.00 91.12 191 ARG A N 1
ATOM 1476 C CA . ARG A 1 191 ? -19.410 6.824 33.892 1.00 91.12 191 ARG A CA 1
ATOM 1477 C C . ARG A 1 191 ? -20.408 7.609 33.043 1.00 91.12 191 ARG A C 1
ATOM 1479 O O . ARG A 1 191 ? -21.210 7.012 32.331 1.00 91.12 191 ARG A O 1
ATOM 1486 N N . GLU A 1 192 ? -20.330 8.940 33.073 1.00 91.88 192 GLU A N 1
ATOM 1487 C CA . GLU A 1 192 ? -21.234 9.796 32.295 1.00 91.88 192 GLU A CA 1
ATOM 1488 C C . GLU A 1 192 ? -21.095 9.545 30.785 1.00 91.88 192 GLU A C 1
ATOM 1490 O O . GLU A 1 192 ? -22.095 9.451 30.064 1.00 91.88 192 GLU A O 1
ATOM 1495 N N . MET A 1 193 ? -19.860 9.414 30.291 1.00 93.56 193 MET A N 1
ATOM 1496 C CA . MET A 1 193 ? -19.606 9.116 28.882 1.00 93.56 193 MET A CA 1
ATOM 1497 C C . MET A 1 193 ? -20.102 7.720 28.499 1.00 93.56 193 MET A C 1
ATOM 1499 O O . MET A 1 193 ? -20.717 7.558 27.440 1.00 93.56 193 MET A O 1
ATOM 1503 N N . ALA A 1 194 ? -19.874 6.722 29.353 1.00 92.62 194 ALA A N 1
ATOM 1504 C CA . ALA A 1 194 ? -20.337 5.362 29.120 1.00 92.62 194 ALA A CA 1
ATOM 1505 C C . ALA A 1 194 ? -21.866 5.314 29.007 1.00 92.62 194 ALA A C 1
ATOM 1507 O O . ALA A 1 194 ? -22.394 4.746 28.051 1.00 92.62 194 ALA A O 1
ATOM 1508 N N . ASP A 1 195 ? -22.582 5.989 29.907 1.00 90.94 195 ASP A N 1
ATOM 1509 C CA . ASP A 1 195 ? -24.047 6.043 29.890 1.00 90.94 195 ASP A CA 1
ATOM 1510 C C . ASP A 1 195 ? -24.594 6.765 28.650 1.00 90.94 195 ASP A C 1
ATOM 1512 O O . ASP A 1 195 ? -25.573 6.321 28.042 1.00 90.94 195 ASP A O 1
ATOM 1516 N N . LYS A 1 196 ? -23.940 7.844 28.199 1.00 92.75 196 LYS A N 1
ATOM 1517 C CA . LYS A 1 196 ? -24.288 8.496 26.924 1.00 92.75 196 LYS A CA 1
ATOM 1518 C C . LYS A 1 196 ? -24.073 7.562 25.734 1.00 92.75 196 LYS A C 1
ATOM 1520 O O . LYS A 1 196 ? -24.917 7.507 24.841 1.00 92.75 196 LYS A O 1
ATOM 1525 N N . THR A 1 197 ? -22.966 6.825 25.732 1.00 93.69 197 THR A N 1
ATOM 1526 C CA . THR A 1 197 ? -22.548 5.982 24.603 1.00 93.69 197 THR A CA 1
ATOM 1527 C C . THR A 1 197 ? -23.396 4.714 24.490 1.00 93.69 197 THR A C 1
ATOM 1529 O O . THR A 1 197 ? -23.771 4.339 23.381 1.00 93.69 197 THR A O 1
ATOM 1532 N N . LYS A 1 198 ? -23.810 4.119 25.619 1.00 90.06 198 LYS A N 1
ATOM 1533 C CA . LYS A 1 198 ? -24.731 2.963 25.665 1.00 90.06 198 LYS A CA 1
ATOM 1534 C C . LYS A 1 198 ? -26.073 3.234 24.981 1.00 90.06 198 LYS A C 1
ATOM 1536 O O . LYS A 1 198 ? -26.719 2.313 24.500 1.00 90.06 198 LYS A O 1
ATOM 1541 N N . ASN A 1 199 ? -26.498 4.497 24.922 1.00 89.62 199 ASN A N 1
ATOM 1542 C CA . ASN A 1 199 ? -27.760 4.892 24.295 1.00 89.62 199 ASN A CA 1
ATOM 1543 C C . ASN A 1 199 ? -27.666 5.074 22.767 1.00 89.62 199 ASN A C 1
ATOM 1545 O O . ASN A 1 199 ? -28.674 5.354 22.109 1.00 89.62 199 ASN A O 1
ATOM 1549 N N . ILE A 1 200 ? -26.476 4.936 22.175 1.00 93.25 200 ILE A N 1
ATOM 1550 C CA . ILE A 1 200 ? -26.274 5.068 20.731 1.00 93.25 200 ILE A CA 1
ATOM 1551 C C . ILE A 1 200 ? -26.593 3.733 20.051 1.00 93.25 200 ILE A C 1
ATOM 1553 O O . ILE A 1 200 ? -25.949 2.726 20.306 1.00 93.25 200 ILE A O 1
ATOM 1557 N N . LYS A 1 201 ? -27.544 3.732 19.107 1.00 89.19 201 LYS A N 1
ATOM 1558 C CA . LYS A 1 201 ? -28.020 2.509 18.423 1.00 89.19 201 LYS A CA 1
ATOM 1559 C C . LYS A 1 201 ? -26.943 1.710 17.681 1.00 89.19 201 LYS A C 1
ATOM 1561 O O . LYS A 1 201 ? -27.143 0.530 17.435 1.00 89.19 201 LYS A O 1
ATOM 1566 N N . SER A 1 202 ? -25.865 2.358 17.249 1.00 88.31 202 SER A N 1
ATOM 1567 C CA . SER A 1 202 ? -24.762 1.711 16.530 1.00 88.31 202 SER A CA 1
ATOM 1568 C C . SER A 1 202 ? -23.707 1.105 17.456 1.00 88.31 202 SER A C 1
ATOM 1570 O O . SER A 1 202 ? -22.724 0.563 16.963 1.00 88.31 202 SER A O 1
ATOM 1572 N N . VAL A 1 203 ? -23.860 1.252 18.773 1.00 88.25 203 VAL A N 1
ATOM 1573 C CA . VAL A 1 203 ? -22.921 0.735 19.765 1.00 88.25 203 VAL A CA 1
ATOM 1574 C C . VAL A 1 203 ? -23.523 -0.518 20.386 1.00 88.25 203 VAL A C 1
ATOM 1576 O O . VAL A 1 203 ? -24.596 -0.458 20.978 1.00 88.25 203 VAL A O 1
ATOM 1579 N N . ALA A 1 204 ? -22.828 -1.645 20.240 1.00 83.94 204 ALA A N 1
ATOM 1580 C CA . ALA A 1 204 ? -23.256 -2.914 20.820 1.00 83.94 204 ALA A CA 1
ATOM 1581 C C . ALA A 1 204 ? -22.882 -3.014 22.307 1.00 83.94 204 ALA A C 1
ATOM 1583 O O . ALA A 1 204 ? -23.716 -3.358 23.140 1.00 83.94 204 ALA A O 1
ATOM 1584 N N . ILE A 1 205 ? -21.628 -2.695 22.643 1.00 86.94 205 ILE A N 1
ATOM 1585 C CA . ILE A 1 205 ? -21.061 -2.860 23.987 1.00 86.94 205 ILE A CA 1
ATOM 1586 C C . ILE A 1 205 ? -20.262 -1.610 24.358 1.00 86.94 205 ILE A C 1
ATOM 1588 O O . ILE A 1 205 ? -19.615 -0.995 23.509 1.00 86.94 205 ILE A O 1
ATOM 1592 N N . VAL A 1 206 ? -20.325 -1.233 25.636 1.00 90.69 206 VAL A N 1
ATOM 1593 C CA . VAL A 1 206 ? -19.525 -0.159 26.229 1.00 90.69 206 VAL A CA 1
ATOM 1594 C C . VAL A 1 206 ? -18.944 -0.673 27.532 1.00 90.69 206 VAL A C 1
ATOM 1596 O O . VAL A 1 206 ? -19.699 -0.869 28.481 1.00 90.69 206 VAL A O 1
ATOM 1599 N N . ASP A 1 207 ? -17.625 -0.828 27.573 1.00 89.88 207 ASP A N 1
ATOM 1600 C CA . ASP A 1 207 ? -16.886 -1.224 28.769 1.00 89.88 207 ASP A CA 1
ATOM 1601 C C . ASP A 1 207 ? -16.156 -0.023 29.362 1.00 89.88 207 ASP A C 1
ATOM 1603 O O . ASP A 1 207 ? -15.483 0.731 28.655 1.00 89.88 207 ASP A O 1
ATOM 1607 N N . ASP A 1 208 ? -16.280 0.157 30.675 1.00 92.00 208 ASP A N 1
ATOM 1608 C CA . ASP A 1 208 ? -15.660 1.273 31.375 1.00 92.00 208 ASP A CA 1
ATOM 1609 C C . ASP A 1 208 ? -15.309 0.912 32.830 1.00 92.00 208 ASP A C 1
ATOM 1611 O O . ASP A 1 208 ? -15.857 -0.020 33.423 1.00 92.00 208 ASP A O 1
ATOM 1615 N N . ILE A 1 209 ? -14.376 1.655 33.432 1.00 89.62 209 ILE A N 1
ATOM 1616 C CA . ILE A 1 209 ? -13.862 1.344 34.777 1.00 89.62 209 ILE A CA 1
ATOM 1617 C C . ILE A 1 209 ? -14.927 1.491 35.877 1.00 89.62 209 ILE A C 1
ATOM 1619 O O . ILE A 1 209 ? -14.837 0.856 36.931 1.00 89.62 209 ILE A O 1
ATOM 1623 N N . SER A 1 210 ? -15.964 2.295 35.637 1.00 87.50 210 SER A N 1
ATOM 1624 C CA . SER A 1 210 ? -17.035 2.568 36.595 1.00 87.50 210 SER A CA 1
ATOM 1625 C C . SER A 1 210 ? -17.959 1.366 36.838 1.00 87.50 210 SER A C 1
ATOM 1627 O O . SER A 1 210 ? -18.711 1.371 37.818 1.00 87.50 210 SER A O 1
ATOM 1629 N N . MET A 1 211 ? -17.864 0.319 36.006 1.00 86.00 211 MET A N 1
ATOM 1630 C CA . MET A 1 211 ? -18.498 -0.982 36.252 1.00 86.00 211 MET A CA 1
ATOM 1631 C C . MET A 1 211 ? -17.911 -1.700 37.471 1.00 86.00 211 MET A C 1
ATOM 1633 O O . MET A 1 211 ? -18.619 -2.432 38.159 1.00 86.00 211 MET A O 1
ATOM 1637 N N . TYR A 1 212 ? -16.628 -1.471 37.765 1.00 88.19 212 TYR A N 1
ATOM 1638 C CA . TYR A 1 212 ? -15.920 -2.123 38.870 1.00 88.19 212 TYR A CA 1
ATOM 1639 C C . TYR A 1 212 ? -15.851 -1.257 40.131 1.00 88.19 212 TYR A C 1
ATOM 1641 O O . TYR A 1 212 ? -15.598 -1.772 41.220 1.00 88.19 212 TYR A O 1
ATOM 1649 N N . LEU A 1 213 ? -16.086 0.051 40.004 1.00 88.19 213 LEU A N 1
ATOM 1650 C CA . LEU A 1 213 ? -16.103 0.988 41.121 1.00 88.19 213 LEU A CA 1
ATOM 1651 C C . LEU A 1 213 ? -17.507 1.590 41.263 1.00 88.19 213 LEU A C 1
ATOM 1653 O O . LEU A 1 213 ? -17.849 2.454 40.460 1.00 88.19 213 LEU A O 1
ATOM 1657 N N . PRO A 1 214 ? -18.329 1.182 42.249 1.00 85.12 214 PRO A N 1
ATOM 1658 C CA . PRO A 1 214 ? -19.666 1.747 42.444 1.00 85.12 214 PRO A CA 1
ATOM 1659 C C . PRO A 1 214 ? -19.603 3.250 42.733 1.00 85.12 214 PRO A C 1
ATOM 1661 O O . PRO A 1 214 ? -18.596 3.760 43.232 1.00 85.12 214 PRO A O 1
ATOM 1664 N N . SER A 1 215 ? -20.681 3.971 42.435 1.00 87.44 215 SER A N 1
ATOM 1665 C CA . SER A 1 215 ? -20.747 5.419 42.674 1.00 87.44 215 SER A CA 1
ATOM 1666 C C . SER A 1 215 ? -20.613 5.759 44.164 1.00 87.44 215 SER A C 1
ATOM 1668 O O . SER A 1 215 ? -20.920 4.939 45.030 1.00 87.44 215 SER A O 1
ATOM 1670 N N . LEU A 1 216 ? -20.192 6.987 44.487 1.00 87.00 216 LEU A N 1
ATOM 1671 C CA . LEU A 1 216 ? -20.098 7.437 45.884 1.00 87.00 216 LEU A CA 1
ATOM 1672 C C . LEU A 1 216 ? -21.431 7.295 46.633 1.00 87.00 216 LEU A C 1
ATOM 1674 O O . LEU A 1 216 ? -21.438 6.923 47.804 1.00 87.00 216 LEU A O 1
ATOM 1678 N N . GLU A 1 217 ? -22.558 7.529 45.959 1.00 88.56 217 GLU A N 1
ATOM 1679 C CA . GLU A 1 217 ? -23.889 7.361 46.546 1.00 88.56 217 GLU A CA 1
ATOM 1680 C C . GLU A 1 217 ? -24.185 5.888 46.876 1.00 88.56 217 GLU A C 1
ATOM 1682 O O . GLU A 1 217 ? -24.662 5.567 47.965 1.00 88.56 217 GLU A O 1
ATOM 1687 N N . GLU A 1 218 ? -23.862 4.965 45.967 1.00 89.38 218 GLU A N 1
ATOM 1688 C CA . GLU A 1 218 ? -24.008 3.528 46.218 1.00 89.38 218 GLU A CA 1
ATOM 1689 C C . GLU A 1 218 ? -23.074 3.042 47.322 1.00 89.38 218 GLU A C 1
ATOM 1691 O O . GLU A 1 218 ? -23.487 2.242 48.162 1.00 89.38 218 GLU A O 1
ATOM 1696 N N . GLN A 1 219 ? -21.835 3.537 47.352 1.00 90.38 219 GLN A N 1
ATOM 1697 C CA . GLN A 1 219 ? -20.892 3.238 48.425 1.00 90.38 219 GLN A CA 1
ATOM 1698 C C . GLN A 1 219 ? -21.467 3.683 49.772 1.00 90.38 219 GLN A C 1
ATOM 1700 O O . GLN A 1 219 ? -21.531 2.881 50.700 1.00 90.38 219 GLN A O 1
ATOM 1705 N N . GLN A 1 220 ? -21.980 4.913 49.866 1.00 93.94 220 GLN A N 1
ATOM 1706 C CA . GLN A 1 220 ? -22.608 5.432 51.085 1.00 93.94 220 GLN A CA 1
ATOM 1707 C C . GLN A 1 220 ? -23.830 4.616 51.523 1.00 93.94 220 GLN A C 1
ATOM 1709 O O . GLN A 1 220 ? -24.000 4.391 52.719 1.00 93.94 220 GLN A O 1
ATOM 1714 N N . LYS A 1 221 ? -24.645 4.119 50.584 1.00 94.12 221 LYS A N 1
ATOM 1715 C CA . LYS A 1 221 ? -25.781 3.228 50.891 1.00 94.12 221 LYS A CA 1
ATOM 1716 C C . LYS A 1 221 ? -25.340 1.840 51.362 1.00 94.12 221 LYS A C 1
ATOM 1718 O O . LYS A 1 221 ? -25.999 1.253 52.215 1.00 94.12 221 LYS A O 1
ATOM 1723 N N . ARG A 1 222 ? -24.239 1.306 50.823 1.00 93.88 222 ARG A N 1
ATOM 1724 C CA . ARG A 1 222 ? -23.733 -0.043 51.143 1.00 93.88 222 ARG A CA 1
ATOM 1725 C C . ARG A 1 222 ? -22.889 -0.083 52.420 1.00 93.88 222 ARG A C 1
ATOM 1727 O O . ARG A 1 222 ? -22.915 -1.093 53.114 1.00 93.88 222 ARG A O 1
ATOM 1734 N N . ILE A 1 223 ? -22.184 1.000 52.762 1.00 94.94 223 ILE A N 1
ATOM 1735 C CA . ILE A 1 223 ? -21.366 1.110 53.985 1.00 94.94 223 ILE A CA 1
ATOM 1736 C C . ILE A 1 223 ? -22.114 0.687 55.263 1.00 94.94 223 ILE A C 1
ATOM 1738 O O . ILE A 1 223 ? -21.575 -0.166 55.969 1.00 94.94 223 ILE A O 1
ATOM 1742 N N . PRO A 1 224 ? -23.320 1.203 55.586 1.00 95.38 224 PRO A N 1
ATOM 1743 C CA . PRO A 1 224 ? -24.007 0.820 56.820 1.00 95.38 224 PRO A CA 1
ATOM 1744 C C . PRO A 1 224 ? -24.382 -0.666 56.840 1.00 95.38 224 PRO A C 1
ATOM 1746 O O . PRO A 1 224 ? -24.255 -1.303 57.878 1.00 95.38 224 PRO A O 1
ATOM 1749 N N . ILE A 1 225 ? -24.750 -1.245 55.692 1.00 94.56 225 ILE A N 1
ATOM 1750 C CA . ILE A 1 225 ? -25.070 -2.676 55.568 1.00 94.56 225 ILE A CA 1
ATOM 1751 C C . ILE A 1 225 ? -23.822 -3.522 55.844 1.00 94.56 225 ILE A C 1
ATOM 1753 O O . ILE A 1 225 ? -23.863 -4.484 56.603 1.00 94.56 225 ILE A O 1
ATOM 1757 N N . ILE A 1 226 ? -22.683 -3.144 55.261 1.00 93.31 226 ILE A N 1
ATOM 1758 C CA . ILE A 1 226 ? -21.408 -3.837 55.491 1.00 93.31 226 ILE A CA 1
ATOM 1759 C C . ILE A 1 226 ? -20.999 -3.731 56.967 1.00 93.31 226 ILE A C 1
ATOM 1761 O O . ILE A 1 226 ? -20.503 -4.699 57.544 1.00 93.31 226 ILE A O 1
ATOM 1765 N N . GLN A 1 227 ? -21.217 -2.574 57.595 1.00 94.56 227 GLN A N 1
ATOM 1766 C CA . GLN A 1 227 ? -20.966 -2.381 59.024 1.00 94.56 227 GLN A CA 1
ATOM 1767 C C . GLN A 1 227 ? -21.883 -3.250 59.889 1.00 94.56 227 GLN A C 1
ATOM 1769 O O . GLN A 1 227 ? -21.394 -3.875 60.827 1.00 94.56 227 GLN A O 1
ATOM 1774 N N . GLU A 1 228 ? -23.169 -3.350 59.553 1.00 95.00 228 GLU A N 1
ATOM 1775 C CA . GLU A 1 228 ? -24.135 -4.211 60.242 1.00 95.00 228 GLU A CA 1
ATOM 1776 C C . GLU A 1 228 ? -23.763 -5.693 60.123 1.00 95.00 228 GLU A C 1
ATOM 1778 O O . GLU A 1 228 ? -23.765 -6.411 61.125 1.00 95.00 228 GLU A O 1
ATOM 1783 N N . ILE A 1 229 ? -23.372 -6.146 58.928 1.00 93.00 229 ILE A N 1
ATOM 1784 C CA . ILE A 1 229 ? -22.884 -7.513 58.700 1.00 93.00 229 ILE A CA 1
ATOM 1785 C C . ILE A 1 229 ? -21.647 -7.773 59.565 1.00 93.00 229 ILE A C 1
ATOM 1787 O O . ILE A 1 229 ? -21.603 -8.756 60.304 1.00 93.00 229 ILE A O 1
ATOM 1791 N N . ASN A 1 230 ? -20.663 -6.870 59.542 1.00 92.06 230 ASN A N 1
ATOM 1792 C CA . ASN A 1 230 ? -19.450 -7.008 60.351 1.00 92.06 230 ASN A CA 1
ATOM 1793 C C . ASN A 1 230 ? -19.742 -6.999 61.856 1.00 92.06 230 ASN A C 1
ATOM 1795 O O . ASN A 1 230 ? -19.132 -7.756 62.617 1.00 92.06 230 ASN A O 1
ATOM 1799 N N . GLN A 1 231 ? -20.678 -6.164 62.308 1.00 93.25 231 GLN A N 1
ATOM 1800 C CA . GLN A 1 231 ? -21.088 -6.128 63.707 1.00 93.25 231 GLN A CA 1
ATOM 1801 C C . GLN A 1 231 ? -21.795 -7.427 64.099 1.00 93.25 231 GLN A C 1
ATOM 1803 O O . GLN A 1 231 ? -21.476 -8.006 65.134 1.00 93.25 231 GLN A O 1
ATOM 1808 N N . SER A 1 232 ? -22.696 -7.925 63.256 1.00 90.19 232 SER A N 1
ATOM 1809 C CA . SER A 1 232 ? -23.407 -9.187 63.479 1.00 90.19 232 SER A CA 1
ATOM 1810 C C . SER A 1 232 ? -22.438 -10.366 63.564 1.00 90.19 232 SER A C 1
ATOM 1812 O O . SER A 1 232 ? -22.548 -11.182 64.473 1.00 90.19 232 SER A O 1
ATOM 1814 N N . ILE A 1 233 ? -21.434 -10.415 62.683 1.00 87.75 233 ILE A N 1
ATOM 1815 C CA . ILE A 1 233 ? -20.386 -11.444 62.709 1.00 87.75 233 ILE A CA 1
ATOM 1816 C C . ILE A 1 233 ? -19.530 -11.333 63.979 1.00 87.75 233 ILE A C 1
ATOM 1818 O O . ILE A 1 233 ? -19.275 -12.337 64.636 1.00 87.75 233 ILE A O 1
ATOM 1822 N N . SER A 1 234 ? -19.088 -10.127 64.348 1.00 87.69 234 SER A N 1
ATOM 1823 C CA . SER A 1 234 ? -18.192 -9.932 65.503 1.00 87.69 234 SER A CA 1
ATOM 1824 C C . SER A 1 234 ? -18.878 -10.100 66.860 1.00 87.69 234 SER A C 1
ATOM 1826 O O . SER A 1 234 ? -18.222 -10.462 67.835 1.00 87.69 234 SER A O 1
ATOM 1828 N N . THR A 1 235 ? -20.185 -9.847 66.935 1.00 88.00 235 THR A N 1
ATOM 1829 C CA . THR A 1 235 ? -20.986 -9.998 68.160 1.00 88.00 235 THR A CA 1
ATOM 1830 C C . THR A 1 235 ? -21.699 -11.344 68.253 1.00 88.00 235 THR A C 1
ATOM 1832 O O . THR A 1 235 ? -22.343 -11.621 69.267 1.00 88.00 235 THR A O 1
ATOM 1835 N N . ALA A 1 236 ? -21.568 -12.200 67.235 1.00 83.19 236 ALA A N 1
ATOM 1836 C CA . ALA A 1 236 ? -22.138 -13.536 67.247 1.00 83.19 236 ALA A CA 1
ATOM 1837 C C . ALA A 1 236 ? -21.535 -14.363 68.392 1.00 83.19 236 ALA A C 1
ATOM 1839 O O . ALA A 1 236 ? -20.350 -14.698 68.404 1.00 83.19 236 ALA A O 1
ATOM 1840 N N . ILE A 1 237 ? -22.373 -14.714 69.369 1.00 79.62 237 ILE A N 1
ATOM 1841 C CA . ILE A 1 237 ? -21.993 -15.620 70.451 1.00 79.62 237 ILE A CA 1
ATOM 1842 C C . ILE A 1 237 ? -22.058 -17.043 69.901 1.00 79.62 237 ILE A C 1
ATOM 1844 O O . ILE A 1 237 ? -23.142 -17.563 69.624 1.00 79.62 237 ILE A O 1
ATOM 1848 N N . LEU A 1 238 ? -20.897 -17.680 69.763 1.00 75.56 238 LEU A N 1
ATOM 1849 C CA . LEU A 1 238 ? -20.804 -19.094 69.415 1.00 75.56 238 LEU A CA 1
ATOM 1850 C C . LEU A 1 238 ? -21.357 -19.923 70.583 1.00 75.56 238 LEU A C 1
ATOM 1852 O O . LEU A 1 238 ? -20.800 -19.924 71.680 1.00 75.56 238 LEU A O 1
ATOM 1856 N N . LYS A 1 239 ? -22.494 -20.591 70.369 1.00 73.25 239 LYS A N 1
ATOM 1857 C CA . LYS A 1 239 ? -23.070 -21.536 71.333 1.00 73.25 239 LYS A CA 1
ATOM 1858 C C . LYS A 1 239 ? -22.456 -22.919 71.116 1.00 73.25 239 LYS A C 1
ATOM 1860 O O . LYS A 1 239 ? -22.550 -23.459 70.021 1.00 73.25 239 LYS A O 1
ATOM 1865 N N . ASP A 1 240 ? -21.953 -23.538 72.183 1.00 72.19 240 ASP A N 1
ATOM 1866 C CA . ASP A 1 240 ? -21.397 -24.903 72.132 1.00 72.19 240 ASP A CA 1
ATOM 1867 C C . ASP A 1 240 ? -22.461 -26.003 71.946 1.00 72.19 240 ASP A C 1
ATOM 1869 O O . ASP A 1 240 ? -22.133 -27.153 71.656 1.00 72.19 240 ASP A O 1
ATOM 1873 N N . LYS A 1 241 ? -23.748 -25.688 72.159 1.00 79.19 241 LYS A N 1
ATOM 1874 C CA . LYS A 1 241 ? -24.861 -26.642 72.040 1.00 79.19 241 LYS A CA 1
ATOM 1875 C C . LYS A 1 241 ? -26.060 -25.995 71.354 1.00 79.19 241 LYS A C 1
ATOM 1877 O O . LYS A 1 241 ? -26.599 -25.010 71.852 1.00 79.19 241 LYS A O 1
ATOM 1882 N N . LEU A 1 242 ? -26.482 -26.595 70.244 1.00 80.38 242 LEU A N 1
ATOM 1883 C CA . LEU A 1 242 ? -27.686 -26.231 69.499 1.00 80.38 242 LEU A CA 1
ATOM 1884 C C . LEU A 1 242 ? -28.879 -27.042 70.013 1.00 80.38 242 LEU A C 1
ATOM 1886 O O . LEU A 1 242 ? -28.772 -28.246 70.261 1.00 80.38 242 LEU A O 1
ATOM 1890 N N . THR A 1 243 ? -30.033 -26.396 70.162 1.00 87.44 243 THR A N 1
ATOM 1891 C CA . THR A 1 243 ? -31.303 -27.121 70.297 1.00 87.44 243 THR A CA 1
ATOM 1892 C C . THR A 1 243 ? -31.680 -27.770 68.963 1.00 87.44 243 THR A C 1
ATOM 1894 O O . THR A 1 243 ? -31.215 -27.351 67.906 1.00 87.44 243 THR A O 1
ATOM 1897 N N . LYS A 1 244 ? -32.556 -28.784 68.981 1.00 86.38 244 LYS A N 1
ATOM 1898 C CA . LYS A 1 244 ? -32.988 -29.468 67.749 1.00 86.38 244 LYS A CA 1
ATOM 1899 C C . LYS A 1 244 ? -33.580 -28.498 66.713 1.00 86.38 244 LYS A C 1
ATOM 1901 O O . LYS A 1 244 ? -33.238 -28.587 65.547 1.00 86.38 244 LYS A O 1
ATOM 1906 N N . ALA A 1 245 ? -34.392 -27.534 67.155 1.00 87.69 245 ALA A N 1
ATOM 1907 C CA . ALA A 1 245 ? -34.976 -26.524 66.273 1.00 87.69 245 ALA A CA 1
ATOM 1908 C C . ALA A 1 245 ? -33.926 -25.566 65.677 1.00 87.69 245 ALA A C 1
ATOM 1910 O O . ALA A 1 245 ? -34.001 -25.245 64.497 1.00 87.69 245 ALA A O 1
ATOM 1911 N N . GLU A 1 246 ? -32.930 -25.136 66.464 1.00 86.25 246 GLU A N 1
ATOM 1912 C CA . GLU A 1 246 ? -31.823 -24.303 65.963 1.00 86.25 246 GLU A CA 1
ATOM 1913 C C . GLU A 1 246 ? -30.928 -25.080 64.984 1.00 86.25 246 GLU A C 1
ATOM 1915 O O . GLU A 1 246 ? -30.449 -24.507 64.010 1.00 86.25 246 GLU A O 1
ATOM 1920 N N . PHE A 1 247 ? -30.724 -26.380 65.214 1.00 85.88 247 PHE A N 1
ATOM 1921 C CA . PHE A 1 247 ? -29.996 -27.252 64.292 1.00 85.88 247 PHE A CA 1
ATOM 1922 C C . PHE A 1 247 ? -30.749 -27.431 62.967 1.00 85.88 247 PHE A C 1
ATOM 1924 O O . PHE A 1 247 ? -30.158 -27.264 61.904 1.00 85.88 247 PHE A O 1
ATOM 1931 N N . ASP A 1 248 ? -32.059 -27.689 63.020 1.00 88.75 248 ASP A N 1
ATOM 1932 C CA . ASP A 1 248 ? -32.902 -27.788 61.821 1.00 88.75 248 ASP A CA 1
ATOM 1933 C C . ASP A 1 248 ? -32.904 -26.463 61.030 1.00 88.75 248 ASP A C 1
ATOM 1935 O O . ASP A 1 248 ? -32.866 -26.466 59.798 1.00 88.75 248 ASP A O 1
ATOM 1939 N N . GLN A 1 249 ? -32.891 -25.321 61.728 1.00 89.81 249 GLN A N 1
ATOM 1940 C CA . GLN A 1 249 ? -32.791 -23.999 61.107 1.00 89.81 249 GLN A CA 1
ATOM 1941 C C . GLN A 1 249 ? -31.412 -23.747 60.480 1.00 89.81 249 GLN A C 1
ATOM 1943 O O . GLN A 1 249 ? -31.343 -23.239 59.363 1.00 89.81 249 GLN A O 1
ATOM 1948 N N . LEU A 1 250 ? -30.323 -24.138 61.150 1.00 87.19 250 LEU A N 1
ATOM 1949 C CA . LEU A 1 250 ? -28.971 -24.067 60.586 1.00 87.19 250 LEU A CA 1
ATOM 1950 C C . LEU A 1 250 ? -28.864 -24.904 59.307 1.00 87.19 250 LEU A C 1
ATOM 1952 O O . LEU A 1 250 ? -28.323 -24.435 58.311 1.00 87.19 250 LEU A O 1
ATOM 1956 N N . LEU A 1 251 ? -29.423 -26.115 59.315 1.00 89.12 251 LEU A N 1
ATOM 1957 C CA . LEU A 1 251 ? -29.439 -27.001 58.153 1.00 89.12 251 LEU A CA 1
ATOM 1958 C C . LEU A 1 251 ? -30.212 -26.383 56.976 1.00 89.12 251 LEU A C 1
ATOM 1960 O O . LEU A 1 251 ? -29.822 -26.538 55.819 1.00 89.12 251 LEU A O 1
ATOM 1964 N N . LEU A 1 252 ? -31.297 -25.657 57.263 1.00 91.06 252 LEU A N 1
ATOM 1965 C CA . LEU A 1 252 ? -32.068 -24.935 56.251 1.00 91.06 252 LEU A CA 1
ATOM 1966 C C . LEU A 1 252 ? -31.278 -23.758 55.660 1.00 91.06 252 LEU A C 1
ATOM 1968 O O . LEU A 1 252 ? -31.277 -23.584 54.442 1.00 91.06 252 LEU A O 1
ATOM 1972 N N . GLU A 1 253 ? -30.567 -22.990 56.488 1.00 91.44 253 GLU A N 1
ATOM 1973 C CA . GLU A 1 253 ? -29.713 -21.895 56.007 1.00 91.44 253 GLU A CA 1
ATOM 1974 C C . GLU A 1 253 ? -28.477 -22.401 55.245 1.00 91.44 253 GLU A C 1
ATOM 1976 O O . GLU A 1 253 ? -28.095 -21.791 54.249 1.00 91.44 253 GLU A O 1
ATOM 1981 N N . LEU A 1 254 ? -27.894 -23.545 55.627 1.00 90.19 254 LEU A N 1
ATOM 1982 C CA . LEU A 1 254 ? -26.811 -24.183 54.865 1.00 90.19 254 LEU A CA 1
ATOM 1983 C C . LEU A 1 254 ? -27.279 -24.608 53.469 1.00 90.19 254 LEU A C 1
ATOM 1985 O O . LEU A 1 254 ? -26.605 -24.303 52.488 1.00 90.19 254 LEU A O 1
ATOM 1989 N N . LYS A 1 255 ? -28.468 -25.213 53.355 1.00 90.56 255 LYS A N 1
ATOM 1990 C CA . LYS A 1 255 ? -29.078 -25.529 52.049 1.00 90.56 255 LYS A CA 1
ATOM 1991 C C . LYS A 1 255 ? -29.365 -24.279 51.225 1.00 90.56 255 LYS A C 1
ATOM 1993 O O . LYS A 1 255 ? -29.200 -24.277 50.011 1.00 90.56 255 LYS A O 1
ATOM 1998 N N . ARG A 1 256 ? -29.806 -23.196 51.870 1.00 92.19 256 ARG A N 1
ATOM 1999 C CA . ARG A 1 256 ? -30.047 -21.920 51.187 1.00 92.19 256 ARG A CA 1
ATOM 2000 C C . ARG A 1 256 ? -28.753 -21.308 50.657 1.00 92.19 256 ARG A C 1
ATOM 2002 O O . ARG A 1 256 ? -28.734 -20.821 49.531 1.00 92.19 256 ARG A O 1
ATOM 2009 N N . LEU A 1 257 ? -27.684 -21.349 51.449 1.00 92.12 257 LEU A N 1
ATOM 2010 C CA . LEU A 1 257 ? -26.354 -20.923 51.025 1.00 92.12 257 LEU A CA 1
ATOM 2011 C C . LEU A 1 257 ? -25.861 -21.749 49.831 1.00 92.12 257 LEU A C 1
ATOM 2013 O O . LEU A 1 257 ? -25.357 -21.176 48.869 1.00 92.12 257 LEU A O 1
ATOM 2017 N N . GLU A 1 258 ? -26.052 -23.066 49.883 1.00 91.00 258 GLU A N 1
ATOM 2018 C CA . GLU A 1 258 ? -25.726 -23.985 48.792 1.00 91.00 258 GLU A CA 1
ATOM 2019 C C . GLU A 1 258 ? -26.430 -23.584 47.488 1.00 91.00 258 GLU A C 1
ATOM 2021 O O . GLU A 1 258 ? -25.768 -23.360 46.477 1.00 91.00 258 GLU A O 1
ATOM 2026 N N . MET A 1 259 ? -27.755 -23.397 47.529 1.00 91.38 259 MET A N 1
ATOM 2027 C CA . MET A 1 259 ? -28.546 -22.979 46.364 1.00 91.38 259 MET A CA 1
ATOM 2028 C C . MET A 1 259 ? -28.091 -21.627 45.804 1.00 91.38 259 MET A C 1
ATOM 2030 O O . MET A 1 259 ? -27.980 -21.479 44.592 1.00 91.38 259 MET A O 1
ATOM 2034 N N . ASN A 1 260 ? -27.781 -20.656 46.668 1.00 93.94 260 ASN A N 1
ATOM 2035 C CA . ASN A 1 260 ? -27.291 -19.352 46.218 1.00 93.94 260 ASN A CA 1
ATOM 2036 C C . ASN A 1 260 ? -25.932 -19.466 45.506 1.00 93.94 260 ASN A C 1
ATOM 2038 O O . ASN A 1 260 ? -25.682 -18.744 44.546 1.00 93.94 260 ASN A O 1
ATOM 2042 N N . ILE A 1 261 ? -25.036 -20.344 45.972 1.00 92.94 261 ILE A N 1
ATOM 2043 C CA . ILE A 1 261 ? -23.726 -20.536 45.333 1.00 92.94 261 ILE A CA 1
ATOM 2044 C C . ILE A 1 261 ? -23.873 -21.274 43.997 1.00 92.94 261 ILE A C 1
ATOM 2046 O O . ILE A 1 261 ? -23.188 -20.896 43.048 1.00 92.94 261 ILE A O 1
ATOM 2050 N N . MET A 1 262 ? -24.784 -22.249 43.897 1.00 91.19 262 MET A N 1
ATOM 2051 C CA . MET A 1 262 ? -25.133 -22.874 42.612 1.00 91.19 262 MET A CA 1
ATOM 2052 C C . MET A 1 262 ? -25.697 -21.844 41.625 1.00 91.19 262 MET A C 1
ATOM 2054 O O . MET A 1 262 ? -25.282 -21.801 40.476 1.00 91.19 262 MET A O 1
ATOM 2058 N N . GLU A 1 263 ? -26.576 -20.943 42.072 1.00 93.31 263 GLU A N 1
ATOM 2059 C CA . GLU A 1 263 ? -27.111 -19.888 41.202 1.00 93.31 263 GLU A CA 1
ATOM 2060 C C . GLU A 1 263 ? -26.003 -18.943 40.702 1.00 93.31 263 GLU A C 1
ATOM 2062 O O . GLU A 1 263 ? -25.968 -18.581 39.526 1.00 93.31 263 GLU A O 1
ATOM 2067 N N . ILE A 1 264 ? -25.047 -18.583 41.569 1.00 93.06 264 ILE A N 1
ATOM 2068 C CA . ILE A 1 264 ? -23.871 -17.793 41.170 1.00 93.06 264 ILE A CA 1
ATOM 2069 C C . ILE A 1 264 ? -23.018 -18.555 40.151 1.00 93.06 264 ILE A C 1
ATOM 2071 O O . ILE A 1 264 ? -22.526 -17.942 39.205 1.00 93.06 264 ILE A O 1
ATOM 2075 N N . GLN A 1 265 ? -22.834 -19.863 40.338 1.00 92.81 265 GLN A N 1
ATOM 2076 C CA . GLN A 1 265 ? -22.106 -20.726 39.408 1.00 92.81 265 GLN A CA 1
ATOM 2077 C C . GLN A 1 265 ? -22.758 -20.721 38.025 1.00 92.81 265 GLN A C 1
ATOM 2079 O O . GLN A 1 265 ? -22.092 -20.405 37.042 1.00 92.81 265 GLN A O 1
ATOM 2084 N N . ASP A 1 266 ? -24.069 -20.958 37.961 1.00 89.75 266 ASP A N 1
ATOM 2085 C CA . ASP A 1 266 ? -24.831 -20.968 36.711 1.00 89.75 266 ASP A CA 1
ATOM 2086 C C . ASP A 1 266 ? -24.723 -19.621 35.984 1.00 89.75 266 ASP A C 1
ATOM 2088 O O . ASP A 1 266 ? -24.464 -19.562 34.778 1.00 89.75 266 ASP A O 1
ATOM 2092 N N . MET A 1 267 ? -24.864 -18.511 36.719 1.00 91.19 267 MET A N 1
ATOM 2093 C CA . MET A 1 267 ? -24.697 -17.174 36.146 1.00 91.19 267 MET A CA 1
ATOM 2094 C C . MET A 1 267 ? -23.263 -16.918 35.669 1.00 91.19 267 MET A C 1
ATOM 2096 O O . MET A 1 267 ? -23.071 -16.286 34.629 1.00 91.19 267 MET A O 1
ATOM 2100 N N . ALA A 1 268 ? -22.256 -17.398 36.402 1.00 88.75 268 ALA A N 1
ATOM 2101 C CA . ALA A 1 268 ? -20.853 -17.257 36.030 1.00 88.75 268 ALA A CA 1
ATOM 2102 C C . ALA A 1 268 ? -20.511 -18.064 34.772 1.00 88.75 268 ALA A C 1
ATOM 2104 O O . ALA A 1 268 ? -19.840 -17.532 33.888 1.00 88.75 268 ALA A O 1
ATOM 2105 N N . TYR A 1 269 ? -21.018 -19.293 34.659 1.00 87.00 269 TYR A N 1
ATOM 2106 C CA . TYR A 1 269 ? -20.858 -20.142 33.480 1.00 87.00 269 TYR A CA 1
ATOM 2107 C C . TYR A 1 269 ? -21.486 -19.496 32.239 1.00 87.00 269 TYR A C 1
ATOM 2109 O O . TYR A 1 269 ? -20.827 -19.332 31.211 1.00 87.00 269 TYR A O 1
ATOM 2117 N N . ILE A 1 270 ? -22.736 -19.026 32.351 1.00 85.44 270 ILE A N 1
ATOM 2118 C CA . ILE A 1 270 ? -23.431 -18.318 31.260 1.00 85.44 270 ILE A CA 1
ATOM 2119 C C . ILE A 1 270 ? -22.701 -17.018 30.889 1.00 85.44 270 ILE A C 1
ATOM 2121 O O . ILE A 1 270 ? -22.616 -16.662 29.715 1.00 85.44 270 ILE A O 1
ATOM 2125 N N . GLY A 1 271 ? -22.169 -16.308 31.886 1.00 80.50 271 GLY A N 1
ATOM 2126 C CA . GLY A 1 271 ? -21.447 -15.050 31.713 1.00 80.50 271 GLY A CA 1
ATOM 2127 C C . GLY A 1 271 ? -19.988 -15.188 31.265 1.00 80.50 271 GLY A C 1
ATOM 2128 O O . GLY A 1 271 ? -19.311 -14.165 31.170 1.00 80.50 271 GLY A O 1
ATOM 2129 N N . GLY A 1 272 ? -19.479 -16.407 31.035 1.00 83.38 272 GLY A N 1
ATOM 2130 C CA . GLY A 1 272 ? -18.076 -16.650 30.666 1.00 83.38 272 GLY A CA 1
ATOM 2131 C C . GLY A 1 272 ? -17.067 -16.236 31.746 1.00 83.38 272 GLY A C 1
ATOM 2132 O O . GLY A 1 272 ? -15.933 -15.862 31.446 1.00 83.38 272 GLY A O 1
ATOM 2133 N N . GLN A 1 273 ? -17.481 -16.229 33.016 1.00 87.81 273 GLN A N 1
ATOM 2134 C CA . GLN A 1 273 ? -16.643 -15.862 34.157 1.00 87.81 273 GLN A CA 1
ATOM 2135 C C . GLN A 1 273 ? -15.956 -17.098 34.754 1.00 87.81 273 GLN A C 1
ATOM 2137 O O . GLN A 1 273 ? -16.181 -17.445 35.915 1.00 87.81 273 GLN A O 1
ATOM 2142 N N . ASP A 1 274 ? -15.063 -17.722 33.981 1.00 87.81 274 ASP A N 1
ATOM 2143 C CA . ASP A 1 274 ? -14.444 -19.028 34.284 1.00 87.81 274 ASP A CA 1
ATOM 2144 C C . ASP A 1 274 ? -13.849 -19.137 35.699 1.00 87.81 274 ASP A C 1
ATOM 2146 O O . ASP A 1 274 ? -13.904 -20.181 36.343 1.00 87.81 274 ASP A O 1
ATOM 2150 N N . LYS A 1 275 ? -13.269 -18.049 36.224 1.00 88.69 275 LYS A N 1
ATOM 2151 C CA . LYS A 1 275 ? -12.692 -18.040 37.581 1.00 88.69 275 LYS A CA 1
ATOM 2152 C C . LYS A 1 275 ? -13.750 -18.146 38.675 1.00 88.69 275 LYS A C 1
ATOM 2154 O O . LYS A 1 275 ? -13.484 -18.757 39.707 1.00 88.69 275 LYS A O 1
ATOM 2159 N N . VAL A 1 276 ? -14.896 -17.494 38.484 1.00 87.94 276 VAL A N 1
ATOM 2160 C CA . VAL A 1 276 ? -16.001 -17.508 39.451 1.00 87.94 276 VAL A CA 1
ATOM 2161 C C . VAL A 1 276 ? -16.689 -18.865 39.393 1.00 87.94 276 VAL A C 1
ATOM 2163 O O . VAL A 1 276 ? -16.856 -19.490 40.436 1.00 87.94 276 VAL A O 1
ATOM 2166 N N . ASP A 1 277 ? -16.965 -19.354 38.184 1.00 90.94 277 ASP A N 1
ATOM 2167 C CA . ASP A 1 277 ? -17.538 -20.681 37.947 1.00 90.94 277 ASP A CA 1
ATOM 2168 C C . ASP A 1 277 ? -16.673 -21.798 38.553 1.00 90.94 277 ASP A C 1
ATOM 2170 O O . ASP A 1 277 ? -17.135 -22.578 39.389 1.00 90.94 277 ASP A O 1
ATOM 2174 N N . SER A 1 278 ? -15.369 -21.804 38.252 1.00 89.56 278 SER A N 1
ATOM 2175 C CA . SER A 1 278 ? -14.431 -22.775 38.824 1.00 89.56 278 SER A CA 1
ATOM 2176 C C . SER A 1 278 ? -14.403 -22.714 40.352 1.00 89.56 278 SER A C 1
ATOM 2178 O O . SER A 1 278 ? -14.348 -23.756 41.008 1.00 89.56 278 SER A O 1
ATOM 2180 N N . LYS A 1 279 ? -14.477 -21.514 40.944 1.00 92.00 279 LYS A N 1
ATOM 2181 C CA . LYS A 1 279 ? -14.459 -21.381 42.402 1.00 92.00 279 LYS A CA 1
ATOM 2182 C C . LYS A 1 279 ? -15.760 -21.846 43.049 1.00 92.00 279 LYS A C 1
ATOM 2184 O O . LYS A 1 279 ? -15.697 -22.463 44.110 1.00 92.00 279 LYS A O 1
ATOM 2189 N N . CYS A 1 280 ? -16.910 -21.585 42.433 1.00 91.69 280 CYS A N 1
ATOM 2190 C CA . CYS A 1 280 ? -18.179 -22.138 42.897 1.00 91.69 280 CYS A CA 1
ATOM 2191 C C . CYS A 1 280 ? -18.201 -23.665 42.757 1.00 91.69 280 CYS A C 1
ATOM 2193 O O . CYS A 1 280 ? -18.585 -24.341 43.710 1.00 91.69 280 CYS A O 1
ATOM 2195 N N . SER A 1 281 ? -17.673 -24.204 41.653 1.00 90.31 281 SER A N 1
ATOM 2196 C CA . SER A 1 281 ? -17.550 -25.650 41.414 1.00 90.31 281 SER A CA 1
ATOM 2197 C C . SER A 1 281 ? -16.749 -26.365 42.508 1.00 90.31 281 SER A C 1
ATOM 2199 O O . SER A 1 281 ? -17.084 -27.475 42.908 1.00 90.31 281 SER A O 1
ATOM 2201 N N . GLU A 1 282 ? -15.707 -25.724 43.050 1.00 90.44 282 GLU A N 1
ATOM 2202 C CA . GLU A 1 282 ? -14.959 -26.259 44.198 1.00 90.44 282 GLU A CA 1
ATOM 2203 C C . GLU A 1 282 ? -15.786 -26.321 45.496 1.00 90.44 282 GLU A C 1
ATOM 2205 O O . GLU A 1 282 ? -15.448 -27.094 46.392 1.00 90.44 282 GLU A O 1
ATOM 2210 N N . ILE A 1 283 ? -16.823 -25.486 45.637 1.00 90.69 283 ILE A N 1
ATOM 2211 C CA . ILE A 1 283 ? -17.607 -25.337 46.871 1.00 90.69 283 ILE A CA 1
ATOM 2212 C C . ILE A 1 283 ? -18.872 -26.199 46.840 1.00 90.69 283 ILE A C 1
ATOM 2214 O O . ILE A 1 283 ? -19.121 -26.922 47.806 1.00 90.69 283 ILE A O 1
ATOM 2218 N N . VAL A 1 284 ? -19.662 -26.127 45.766 1.00 91.56 284 VAL A N 1
ATOM 2219 C CA . VAL A 1 284 ? -20.953 -26.837 45.633 1.00 91.56 284 VAL A CA 1
ATOM 2220 C C . VAL A 1 284 ? -20.902 -28.032 44.680 1.00 91.56 284 VAL A C 1
ATOM 2222 O O . VAL A 1 284 ? -21.882 -28.763 44.551 1.00 91.56 284 VAL A O 1
ATOM 2225 N N . GLY A 1 285 ? -19.743 -28.295 44.079 1.00 88.38 285 GLY A N 1
ATOM 2226 C CA . GLY A 1 285 ? -19.577 -29.338 43.079 1.00 88.38 285 GLY A CA 1
ATOM 2227 C C . GLY A 1 285 ? -19.782 -28.830 41.652 1.00 88.38 285 GLY A C 1
ATOM 2228 O O . GLY A 1 285 ? -20.325 -27.762 41.391 1.00 88.38 285 GLY A O 1
ATOM 2229 N N . ASP A 1 286 ? -19.290 -29.627 40.719 1.00 83.75 286 ASP A N 1
ATOM 2230 C CA . ASP A 1 286 ? -19.434 -29.466 39.281 1.00 83.75 286 ASP A CA 1
ATOM 2231 C C . ASP A 1 286 ? -20.723 -30.186 38.819 1.00 83.75 286 ASP A C 1
ATOM 2233 O O . ASP A 1 286 ? -20.830 -31.405 39.024 1.00 83.75 286 ASP A O 1
ATOM 2237 N N . PRO A 1 287 ? -21.690 -29.470 38.210 1.00 75.94 287 PRO A N 1
ATOM 2238 C CA . PRO A 1 287 ? -22.938 -30.036 37.697 1.00 75.94 287 PRO A CA 1
ATOM 2239 C C . PRO A 1 287 ? -22.730 -31.166 36.682 1.00 75.94 287 PRO A C 1
ATOM 2241 O O . PRO A 1 287 ? -23.525 -32.110 36.642 1.00 75.94 287 PRO A O 1
ATOM 2244 N N . ASP A 1 288 ? -21.654 -31.102 35.893 1.00 78.69 288 ASP A N 1
ATOM 2245 C CA . ASP A 1 288 ? -21.340 -32.080 34.847 1.00 78.69 288 ASP A CA 1
ATOM 2246 C C . ASP A 1 288 ? -20.616 -33.317 35.401 1.00 78.69 288 ASP A C 1
ATOM 2248 O O . ASP A 1 288 ? -20.493 -34.346 34.723 1.00 78.69 288 ASP A O 1
ATOM 2252 N N . ASN A 1 289 ? -20.167 -33.257 36.658 1.00 81.81 289 ASN A N 1
ATOM 2253 C CA . ASN A 1 289 ? -19.498 -34.354 37.339 1.00 81.81 289 ASN A CA 1
ATOM 2254 C C . ASN A 1 289 ? -20.226 -34.733 38.643 1.00 81.81 289 ASN A C 1
ATOM 2256 O O . ASN A 1 289 ? -19.946 -34.168 39.702 1.00 81.81 289 ASN A O 1
ATOM 2260 N N . PRO A 1 290 ? -21.064 -35.787 38.624 1.00 72.38 290 PRO A N 1
ATOM 2261 C CA . PRO A 1 290 ? -21.796 -36.261 39.802 1.00 72.38 290 PRO A CA 1
ATOM 2262 C C . PRO A 1 290 ? -20.916 -36.730 40.973 1.00 72.38 290 PRO A C 1
ATOM 2264 O O . PRO A 1 290 ? -21.434 -36.965 42.061 1.00 72.38 290 PRO A O 1
ATOM 2267 N N . GLN A 1 291 ? -19.610 -36.936 40.757 1.00 77.06 291 GLN A N 1
ATOM 2268 C CA . GLN A 1 291 ? -18.649 -37.286 41.814 1.00 77.06 291 GLN A CA 1
ATOM 2269 C C . GLN A 1 291 ? -17.859 -36.085 42.338 1.00 77.06 291 GLN A C 1
ATOM 2271 O O . GLN A 1 291 ? -16.927 -36.253 43.129 1.00 77.06 291 GLN A O 1
ATOM 2276 N N . SER A 1 292 ? -18.183 -34.881 41.876 1.00 82.94 292 SER A N 1
ATOM 2277 C CA . SER A 1 292 ? -17.538 -33.665 42.338 1.00 82.94 292 SER A CA 1
ATOM 2278 C C . SER A 1 292 ? -17.808 -33.425 43.823 1.00 82.94 292 SER A C 1
ATOM 2280 O O . SER A 1 292 ? -18.847 -33.780 44.385 1.00 82.94 292 SER A O 1
ATOM 2282 N N . LYS A 1 293 ? -16.804 -32.862 44.489 1.00 80.06 293 LYS A N 1
ATOM 2283 C CA . LYS A 1 293 ? -16.834 -32.652 45.927 1.00 80.06 293 LYS A CA 1
ATOM 2284 C C . LYS A 1 293 ? -17.676 -31.414 46.240 1.00 80.06 293 LYS A C 1
ATOM 2286 O O . LYS A 1 293 ? -17.266 -30.310 45.906 1.00 80.06 293 LYS A O 1
ATOM 2291 N N . ASN A 1 294 ? -18.799 -31.594 46.928 1.00 85.88 294 ASN A N 1
ATOM 2292 C CA . ASN A 1 294 ? -19.592 -30.493 47.472 1.00 85.88 294 ASN A CA 1
ATOM 2293 C C . ASN A 1 294 ? -19.244 -30.312 48.953 1.00 85.88 294 ASN A C 1
ATOM 2295 O O . ASN A 1 294 ? -19.625 -31.120 49.798 1.00 85.88 294 ASN A O 1
ATOM 2299 N N . ILE A 1 295 ? -18.488 -29.256 49.251 1.00 87.81 295 ILE A N 1
ATOM 2300 C CA . ILE A 1 295 ? -17.990 -28.950 50.594 1.00 87.81 295 ILE A CA 1
ATOM 2301 C C . ILE A 1 295 ? -19.153 -28.672 51.548 1.00 87.81 295 ILE A C 1
ATOM 2303 O O . ILE A 1 295 ? -19.100 -29.094 52.696 1.00 87.81 295 ILE A O 1
ATOM 2307 N N . ILE A 1 296 ? -20.203 -27.983 51.096 1.00 83.56 296 ILE A N 1
ATOM 2308 C CA . ILE A 1 296 ? -21.338 -27.613 51.955 1.00 83.56 296 ILE A CA 1
ATOM 2309 C C . ILE A 1 296 ? -22.121 -28.858 52.376 1.00 83.56 296 ILE A C 1
ATOM 2311 O O . ILE A 1 296 ? -22.459 -28.997 53.549 1.00 83.56 296 ILE A O 1
ATOM 2315 N N . ASN A 1 297 ? -22.329 -29.793 51.452 1.00 81.44 297 ASN A N 1
ATOM 2316 C CA . ASN A 1 297 ? -23.018 -31.051 51.718 1.00 81.44 297 ASN A CA 1
ATOM 2317 C C . ASN A 1 297 ? -22.207 -31.994 52.632 1.00 81.44 297 ASN A C 1
ATOM 2319 O O . ASN A 1 297 ? -22.784 -32.871 53.258 1.00 81.44 297 ASN A O 1
ATOM 2323 N N . GLU A 1 298 ? -20.885 -31.808 52.775 1.00 81.88 298 GLU A N 1
ATOM 2324 C CA . GLU A 1 298 ? -20.095 -32.514 53.804 1.00 81.88 298 GLU A CA 1
ATOM 2325 C C . GLU A 1 298 ? -20.394 -32.028 55.234 1.00 81.88 298 GLU A C 1
ATOM 2327 O O . GLU A 1 298 ? -20.088 -32.736 56.196 1.00 81.88 298 GLU A O 1
ATOM 2332 N N . PHE A 1 299 ? -20.962 -30.826 55.387 1.00 72.06 299 PHE A N 1
ATOM 2333 C CA . PHE A 1 299 ? -21.317 -30.231 56.681 1.00 72.06 299 PHE A CA 1
ATOM 2334 C C . PHE A 1 299 ? -22.806 -30.379 57.048 1.00 72.06 299 PHE A C 1
ATOM 2336 O O . PHE A 1 299 ? -23.178 -30.012 58.167 1.00 72.06 299 PHE A O 1
ATOM 2343 N N . ILE A 1 300 ? -23.639 -30.881 56.128 1.00 68.69 300 ILE A N 1
ATOM 2344 C CA . ILE A 1 300 ? -25.084 -31.141 56.296 1.00 68.69 300 ILE A CA 1
ATOM 2345 C C . ILE A 1 300 ? -25.300 -32.589 56.748 1.00 68.69 300 ILE A C 1
ATOM 2347 O O . ILE A 1 300 ? -26.141 -32.789 57.656 1.00 68.69 300 ILE A O 1
#

pLDDT: mean 88.36, std 8.58, range [54.03, 97.69]

InterPro domains:
  IPR004869 Membrane transport protein MMPL domain [PF03176] (1-91)
  IPR050545 HpnN/MmpL-like transporters [PTHR33406] (1-208)

Secondary structure (DSSP, 8-state):
-HHHHHHHHHHHHHHHTT--HHHHHHHHIIIIIHHHHHHHHHHHHHHHHGGGSS-HHHHHHHHHHHHHHHHHHHHHHHHHHHHHHHHHHHHHHHHHHSS------------HHHHHHHHHHHHTHHHHHHHHHHHHHHHHHHHTTPPPP--GGGGSPTT-HHHHHHHHHHHHH---S-------S-HHHHHHHHHHHHT-TT------GGGTS--HHHHHHHHHHHHHHHHHHHH----S---HHHHHHHHHHHHHHHHHHHHHHHHHHHTT-HHHHHHHHHHH--TT-TT---TTTT--

Sequence (300 aa):
IDFSIHIIAIFSESRSVGKPIDIAIEETFLKSGKGILTGGLTTCAAFFALIISSSRGMREVGLVSSSGLLAILIVTFLFLPSLLVLRERRLEKKIAKSKIKTKPVFKDISFKSFGARSKWLSQRHTTTIICAVVVTILLLISAFGISFDHNYMNMEPKGLTSITLQDTILDKFDLSMDYALILIDSVEESREMADKTKNIKSVAIVDDISMYLPSLEEQQKRIPIIQEINQSISTAILKDKLTKAEFDQLLLELKRLEMNIMEIQDMAYIGGQDKVDSKCSEIVGDPDNPQSKNIINEFI

=== Feature glossary ===
A reading guide for the features in this record.

Start from the sequence.

  · Sequence gives the chain of amino acids in standard one-letter code (A=alanine, C=cysteine, …, Y=tyrosine), read N→C. It is the only feature that is directly encoded by the gene; all structural features are derived from the folded form of this sequence.

Fold it, and you get atomic coordinates and the backbone conformation that goes with them.

  · The mmCIF table is the protein's shape written out atom by atom. For each backbone N, Cα, C, and carbonyl O, it records an (x, y, z) coordinate triple in Å plus the residue type, chain letter, and residue number.

  · Backbone dihedral angles. Every residue except chain termini has a φ (preceding-C → N → Cα → C) and a ψ (N → Cα → C → next-N). They are reported in degrees following the IUPAC sign convention. Secondary stru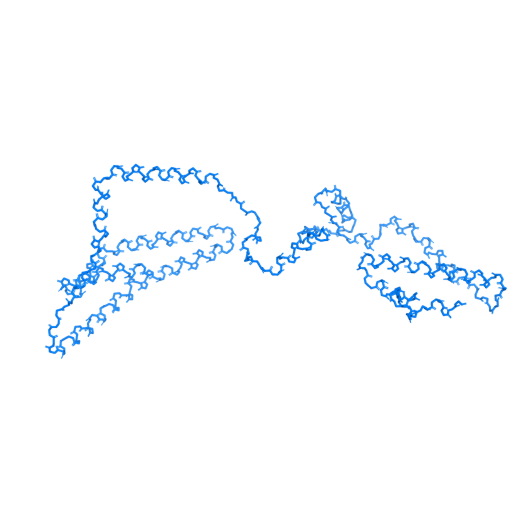cture is essentially a statement about which (φ, ψ) basin each residue occupies.

  · DSSP 8-state secondary structure assigns each residue one of H (α-helix), G (3₁₀-helix), I (π-helix), E (extended β-strand), B (isolated β-bridge), T (hydrogen-bonded turn), S (bend), or '-' (coil). The assignment is computed from backbone hydrogen-bond geometry via the Kabsch–Sander algorithm.

  · P-SEA three-state annotation labels each residue as helix, strand, or coil based purely on the geometry of the Cα trace. It serves as a fallback when the full backbone (and thus DSSP) is unavailable.

Summarize the fold with a handful of shape descriptors and a per-residue structural alphabet.

  · Radius of gyration (Rg) is the root-mean-square distance of Cα atoms from their centroid — a single number for overall size and compactness. A globular domain of N residues has Rg ≈ 2.2·N^0.38 Å; an extended or disordered chain has a much larger Rg. The Cα contact count is the number of residue pairs whose Cα atoms are within 8 Å and are more than four positions apart in sequence — a standard proxy for tertiary packing density. The bounding box is the smallest axis-aligned box enclosing all Cα atoms.

  · Foldseek's 3Di representation compresses backbone geometry into a per-residue letter drawn from a learned twenty-state alphabet. It captures the tertiary interaction pattern around each residue — which residues are packed against it in space, regardless of where they are in sequence.

  · Accessible surface area quantifies burial. A residue with SASA near zero is packed into the hydrophobic core; one with SASA >100 Å² sits on the surface. Computed here via the Shrake–Rupley numerical algorithm with a 1.4 Å probe.

Ask how reliable the model is.

  · For AlphaFold models, the B-factor field carries pLDDT — the model's own estimate of local accuracy on a 0–100 scale. Regions with pLDDT<50 should be treated as essentially unmodeled; they often correspond to intrinsically disordered segments.

  · For experimental (PDB) structures, the B-factor (temperature factor) quantifies the positional spread of each atom in the crystal — a combination of thermal vibration and static disorder — in units of Å². High B-factors mark flexible loops or poorly resolved regions; low B-factors mark the rigid, well-ordered core.

  · PAE(i, j) answers: if I align the predicted and true structures on residue i, how far off (in Å) do I expect residue j to be? A block-diagonal PAE matrix with low values on the blocks and high values off-diagonal is the signature of a multi-domain protein with confidently predicted domains but uncertain inter-domain orientation.

Place it in context: what it resembles, what it is annotated as, and how it looks.

  · Structural nearest neighbors (via Foldseek easy-search vs the PDB). Reported per hit: target PDB id, E-value, and alignment TM-score. A TM-score above ~0.5 is the conventional threshold for 'same fold'.

  · Functional annotations link the protein to curated databases. InterPro entries identify conserved domains and families by matching the sequence against member-database signatures (Pfam, PROSITE, CDD, …). Gene Ontology (GO) terms describe molecular function, biological process, and cellular component in a controlled vocabulary. CATH places the structure in a hierarchical fold classification (Class/Architecture/Topology/Homologous-superfamily). The organism is the source species.

  · Plot images: a contact map (which residues are close in 3D, as an N×N binary image), a Ramachandran scatter (backbone torsion angles, revealing secondary-structure composition at a glance), and — for AlphaFold structures — a PAE heatmap (pairwise prediction confidence).

  · Structure images are PyMOL renders from six orthogonal camera directions. Cartoon representation draws helices as coils and strands as arrows; sticks shows the backbone as bonds; surface shows the solvent-excluded envelope. Rainbow coloring maps sequence position to hue (blue→red, N→C); chain coloring assigns a distinct color per polypeptide.